Protein AF-A0A972XZ65-F1 (afdb_monomer)

Solvent-accessible surface area (backbone atoms only — not comparable to full-atom values): 10758 Å² total; per-residue (Å²): 88,77,44,54,47,40,81,29,59,75,41,80,46,76,58,97,92,43,77,52,73,44,57,44,72,78,46,61,79,45,77,49,76,56,93,74,38,36,41,36,30,36,73,33,29,95,44,64,88,54,76,57,32,30,43,37,40,34,37,27,43,92,93,36,82,70,38,76,52,75,41,82,41,96,55,78,51,68,49,80,47,74,64,45,38,56,59,33,63,77,40,66,29,29,42,38,39,40,32,61,55,89,48,88,66,40,70,20,31,36,38,39,30,38,32,37,98,75,39,82,41,84,74,48,79,32,51,26,41,45,39,91,88,41,41,35,36,41,41,49,80,45,71,55,53,59,32,32,39,39,40,37,43,37,41,36,52,80,34,83,89,81,61,44,70,48,77,49,78,51,76,47,76,26,36,64,77,74,84,52,62,42,64,74,81,80,84,79,87,131

Nearest PDB structures (foldseek):
  5ezn-assembly2_B  TM=5.374E-01  e=3.223E+00  Plasmodium falciparum 3D7
  5tgn-assembly1_D  TM=5.231E-01  e=7.163E+00  Sphaerobacter thermophilus DSM 20745
  6mfa-assembly1_A  TM=1.677E-01  e=5.085E-01  Homo sapiens
  4gh7-assembly1_B  TM=2.040E-01  e=1.525E+00  Homo sapiens

Secondary structure (DSSP, 8-state):
-EETTEE--EEEEEETTEEEEEEGGGS-SEEEEETTEEEEEEEE-SSTT-S--EEEEEEEETTEEEEEEEEE-S-SSEEEEE-TTTT-TT-SEEEEEEE---STT--EEEEEEEEETTEEEEEEEEEEEEETTTEEEEEEEEEETTEEEEEEEEEEEEETTTTEEEEEEEEEEEEE-SS-EESPPPPP--

Sequence (190 aa):
YTYNNIDYSWYQVEYKGKKGFIVGGLLSLKRIKENDHVFLFSLRKEKKEDHQVILLTRVIDNAQLIEEKEFRLSGNEFELSLLGNNGLPRLDNILKVDYFSEACGQEGGYTYIFWFENELTHIADLSQIVDADIYSFSEEFKFIGDKIKFTRVSYVLEDEESKHEVTREVSLELTWDGEKLTPEIPKFSD

Structure (mmCIF, N/CA/C/O backbone):
data_AF-A0A972XZ65-F1
#
_entry.id   AF-A0A972XZ65-F1
#
loop_
_atom_site.group_PDB
_atom_site.id
_atom_site.type_symbol
_atom_site.label_atom_id
_atom_site.label_alt_id
_atom_site.label_comp_id
_atom_site.label_asym_id
_atom_site.label_entity_id
_atom_site.label_seq_id
_atom_site.pdbx_PDB_ins_code
_atom_site.Cartn_x
_atom_site.Cartn_y
_atom_site.Cartn_z
_atom_site.occupancy
_atom_site.B_iso_or_equiv
_atom_site.auth_seq_id
_atom_site.auth_comp_id
_atom_site.auth_asym_id
_atom_site.auth_atom_id
_atom_site.pdbx_PDB_model_num
ATOM 1 N N . TYR A 1 1 ? -8.930 20.095 15.939 1.00 92.69 1 TYR A N 1
ATOM 2 C CA . TYR A 1 1 ? -8.218 19.507 17.094 1.00 92.69 1 TYR A CA 1
ATOM 3 C C . TYR A 1 1 ? -7.097 18.660 16.538 1.00 92.69 1 TYR A C 1
ATOM 5 O O . TYR A 1 1 ? -7.354 17.908 15.604 1.00 92.69 1 TYR A O 1
ATOM 13 N N . THR A 1 2 ? -5.884 18.805 17.063 1.00 94.38 2 THR A N 1
ATOM 14 C CA . THR A 1 2 ? -4.741 18.022 16.589 1.00 94.38 2 THR A CA 1
ATOM 15 C C . THR A 1 2 ? -4.775 16.640 17.223 1.00 94.38 2 THR A C 1
ATOM 17 O O . THR A 1 2 ? -4.699 16.520 18.444 1.00 94.38 2 THR A O 1
ATOM 20 N N . TYR A 1 3 ? -4.876 15.603 16.403 1.00 94.31 3 TYR A N 1
ATOM 21 C CA . TYR A 1 3 ? -4.757 14.209 16.824 1.00 94.31 3 TYR A CA 1
ATOM 22 C C . TYR A 1 3 ? -3.798 13.511 15.869 1.00 94.31 3 TYR A C 1
ATOM 24 O O . TYR A 1 3 ? -3.893 13.723 14.663 1.00 94.31 3 TYR A O 1
ATOM 32 N N . ASN A 1 4 ? -2.859 12.713 16.386 1.00 93.81 4 ASN A N 1
ATOM 33 C CA . ASN A 1 4 ? -1.869 12.025 15.551 1.00 93.81 4 ASN A CA 1
ATOM 34 C C . ASN A 1 4 ? -1.112 12.971 14.590 1.00 93.81 4 ASN A C 1
ATOM 36 O O . ASN A 1 4 ? -0.811 12.620 13.451 1.00 93.81 4 ASN A O 1
ATOM 40 N N . ASN A 1 5 ? -0.832 14.193 15.061 1.00 95.31 5 ASN A N 1
ATOM 41 C CA . ASN A 1 5 ? -0.181 15.270 14.306 1.00 95.31 5 ASN A CA 1
ATOM 42 C C . ASN A 1 5 ? -0.924 15.727 13.036 1.00 95.31 5 ASN A C 1
ATOM 44 O O . ASN A 1 5 ? -0.335 16.370 12.172 1.00 95.31 5 ASN A O 1
ATOM 48 N N . ILE A 1 6 ? -2.227 15.455 12.941 1.00 92.88 6 ILE A N 1
ATOM 49 C CA . ILE A 1 6 ? -3.107 15.933 11.870 1.00 92.88 6 ILE A CA 1
ATOM 50 C C . ILE A 1 6 ? -4.254 16.736 12.498 1.00 92.88 6 ILE A C 1
ATOM 52 O O . ILE A 1 6 ? -4.780 16.391 13.562 1.00 92.88 6 ILE A O 1
ATOM 56 N N . ASP A 1 7 ? -4.634 17.837 11.854 1.00 94.38 7 ASP A N 1
ATOM 57 C CA . ASP A 1 7 ? -5.764 18.651 12.291 1.00 94.38 7 ASP A CA 1
ATOM 58 C C . ASP A 1 7 ? -7.077 18.035 11.801 1.00 94.38 7 ASP A C 1
ATOM 60 O O . ASP A 1 7 ? -7.326 17.940 10.603 1.00 94.38 7 ASP A O 1
ATOM 64 N N . TYR A 1 8 ? -7.944 17.652 12.740 1.00 95.19 8 TYR A N 1
ATOM 65 C CA . TYR A 1 8 ? -9.263 17.099 12.437 1.00 95.19 8 TYR A CA 1
ATOM 66 C C . TYR A 1 8 ? -10.399 17.991 12.938 1.00 95.19 8 TYR A C 1
ATOM 68 O O . TYR A 1 8 ? -10.313 18.623 14.003 1.00 95.19 8 TYR A O 1
ATOM 76 N N . SER A 1 9 ? -11.503 17.973 12.193 1.00 96.19 9 SER A N 1
ATOM 77 C CA . SER A 1 9 ? -12.796 18.511 12.619 1.00 96.19 9 SER A CA 1
ATOM 78 C C . SER A 1 9 ? -13.406 17.678 13.749 1.00 96.19 9 SER A C 1
ATOM 80 O O . SER A 1 9 ? -13.120 16.488 13.900 1.00 96.19 9 SER A O 1
ATOM 82 N N . TRP A 1 10 ? -14.273 18.308 14.538 1.00 97.44 10 TRP A N 1
ATOM 83 C CA . TRP A 1 10 ? -15.169 17.604 15.451 1.00 97.44 10 TRP A CA 1
ATOM 84 C C . TRP A 1 10 ? -16.450 17.224 14.714 1.00 97.44 10 TRP A C 1
ATOM 86 O O . TRP A 1 10 ? -17.031 18.056 14.020 1.00 97.44 10 TRP A O 1
ATOM 96 N N . TYR A 1 11 ? -16.910 15.993 14.906 1.00 96.25 11 TYR A N 1
ATOM 97 C CA . TYR A 1 11 ? -18.159 15.492 14.343 1.00 96.25 11 TYR A CA 1
ATOM 98 C C . TYR A 1 11 ? -19.178 15.302 15.455 1.00 96.25 11 TYR A C 1
ATOM 100 O O . TYR A 1 11 ? -18.882 14.661 16.464 1.00 96.25 11 TYR A O 1
ATOM 108 N N . GLN A 1 12 ? -20.378 15.850 15.275 1.00 97.31 12 GLN A N 1
ATOM 109 C CA . GLN A 1 12 ? -21.488 15.568 16.176 1.00 97.31 12 GLN A CA 1
ATOM 110 C C . GLN A 1 12 ? -22.007 14.153 15.910 1.00 97.31 12 GLN A C 1
ATOM 112 O O . GLN A 1 12 ? -22.269 13.791 14.765 1.00 97.31 12 GLN A O 1
ATOM 117 N N . VAL A 1 13 ? -22.196 13.372 16.967 1.00 96.62 13 VAL A N 1
ATOM 118 C CA . VAL A 1 13 ? -22.734 12.009 16.901 1.00 96.62 13 VAL A CA 1
ATOM 119 C C . VAL A 1 13 ? -23.889 11.839 17.876 1.00 96.62 13 VAL A C 1
ATOM 121 O O . VAL A 1 13 ? -23.993 12.558 18.873 1.00 96.62 13 VAL A O 1
ATOM 124 N N . GLU A 1 14 ? -24.752 10.867 17.597 1.00 97.31 14 GLU A N 1
ATOM 125 C CA . GLU A 1 14 ? -25.833 10.460 18.485 1.00 97.31 14 GLU A CA 1
ATOM 126 C C . GLU A 1 14 ? -25.762 8.955 18.744 1.00 97.31 14 GLU A C 1
ATOM 128 O O . GLU A 1 14 ? -25.683 8.155 17.814 1.00 97.31 14 GLU A O 1
ATOM 133 N N . TYR A 1 15 ? -25.798 8.562 20.016 1.00 95.44 15 TYR A N 1
ATOM 134 C CA . TYR A 1 15 ? -25.821 7.160 20.416 1.00 95.44 15 TYR A CA 1
ATOM 135 C C . TYR A 1 15 ? -26.789 6.962 21.578 1.00 95.44 15 TYR A C 1
ATOM 137 O O . TYR A 1 15 ? -26.675 7.618 22.616 1.00 95.44 15 TYR A O 1
ATOM 145 N N . LYS A 1 16 ? -27.760 6.055 21.403 1.00 96.69 16 LYS A N 1
ATOM 146 C CA . LYS A 1 16 ? -28.815 5.763 22.393 1.00 96.69 16 LYS A CA 1
ATOM 147 C C . LYS A 1 16 ? -29.516 7.037 22.911 1.00 96.69 16 LYS A C 1
ATOM 149 O O . LYS A 1 16 ? -29.708 7.198 24.114 1.00 96.69 16 LYS A O 1
ATOM 154 N N . GLY A 1 17 ? -29.846 7.960 22.001 1.00 96.62 17 GLY A N 1
ATOM 155 C CA . GLY A 1 17 ? -30.540 9.219 22.305 1.00 96.62 17 GLY A CA 1
ATOM 156 C C . GLY A 1 17 ? -29.685 10.295 22.986 1.00 96.62 17 GLY A C 1
ATOM 157 O O . GLY A 1 17 ? -30.212 11.333 23.381 1.00 96.62 17 GLY A O 1
ATOM 158 N N . LYS A 1 18 ? -28.373 10.075 23.149 1.00 97.69 18 LYS A N 1
ATOM 159 C CA . LYS A 1 18 ? -27.436 11.072 23.684 1.00 97.69 18 LYS A CA 1
ATOM 160 C C . LYS A 1 18 ? -26.593 11.656 22.562 1.00 97.69 18 LYS A C 1
ATOM 162 O O . LYS A 1 18 ? -26.008 10.907 21.782 1.00 97.69 18 LYS A O 1
ATOM 167 N N . LYS A 1 19 ? -26.502 12.985 22.523 1.00 98.12 19 LYS A N 1
ATOM 168 C CA . LYS A 1 19 ? -25.660 13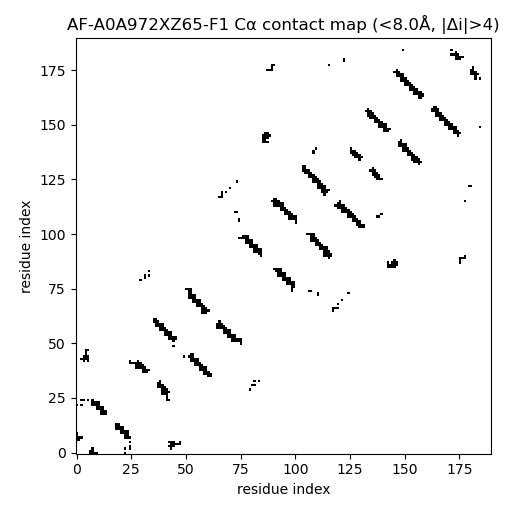.727 21.578 1.00 98.12 19 LYS A CA 1
ATOM 169 C C . LYS A 1 19 ? -24.309 14.056 22.203 1.00 98.12 19 LYS A C 1
ATOM 171 O O . LYS A 1 19 ? -24.235 14.377 23.388 1.00 98.12 19 LYS A O 1
ATOM 176 N N . GLY A 1 20 ? -23.262 13.993 21.394 1.00 97.38 20 GLY A N 1
ATOM 177 C CA . GLY A 1 20 ? -21.899 14.351 21.774 1.00 97.38 20 GLY A CA 1
ATOM 178 C C . GLY A 1 20 ? -21.059 14.675 20.546 1.00 97.38 20 GLY A C 1
ATOM 179 O O . GLY A 1 20 ? -21.574 14.711 19.430 1.00 97.38 20 GLY A O 1
ATOM 180 N N . PHE A 1 21 ? -19.765 14.898 20.753 1.00 97.44 21 PHE A N 1
ATOM 181 C CA . PHE A 1 21 ? -18.814 15.156 19.679 1.00 97.44 21 PHE A CA 1
ATOM 182 C C . PHE A 1 21 ? -17.638 14.194 19.774 1.00 97.44 21 PHE A C 1
ATOM 184 O O . PHE A 1 21 ? -17.196 13.853 20.871 1.00 97.44 21 PHE A O 1
ATOM 191 N N . IL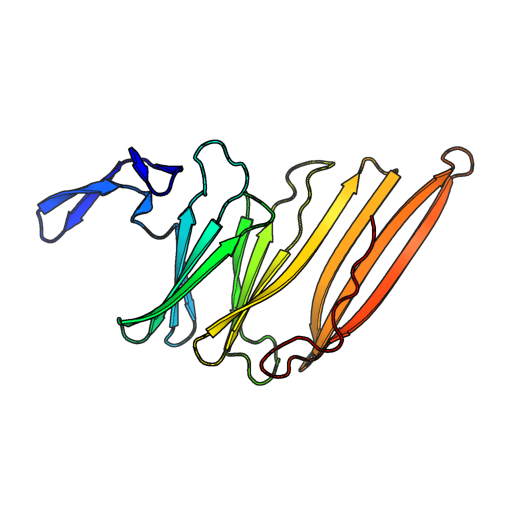E A 1 22 ? -17.117 13.792 18.621 1.00 96.62 22 ILE A N 1
ATOM 192 C CA . ILE A 1 22 ? -15.894 12.997 18.503 1.00 96.62 22 ILE A CA 1
ATOM 193 C C . ILE A 1 22 ? -14.904 13.703 17.582 1.00 96.62 22 ILE A C 1
ATOM 195 O O . ILE A 1 22 ? -15.296 14.392 16.638 1.00 96.62 22 ILE A O 1
ATOM 199 N N . VAL A 1 23 ? -13.614 13.548 17.863 1.00 96.44 23 VAL A N 1
ATOM 200 C CA . VAL A 1 23 ? -12.548 14.035 16.982 1.00 96.44 23 VAL A CA 1
ATOM 201 C C . VAL A 1 23 ? -12.507 13.152 15.739 1.00 96.44 23 VAL A C 1
ATOM 203 O O . VAL A 1 23 ? -12.457 11.932 15.864 1.00 96.44 23 VAL A O 1
ATOM 206 N N . GLY A 1 24 ? -12.479 13.757 14.551 1.00 94.56 24 GLY A N 1
ATOM 207 C CA . GLY A 1 24 ? -12.465 13.034 13.276 1.00 94.56 24 GLY A CA 1
ATOM 208 C C . GLY A 1 24 ? -11.369 11.980 13.150 1.00 94.56 24 GLY A C 1
ATOM 209 O O . GLY A 1 24 ? -11.635 10.906 12.636 1.00 94.56 24 GLY A O 1
ATOM 210 N N . GLY A 1 25 ? -10.176 12.235 13.691 1.00 93.19 25 GLY A N 1
ATOM 211 C CA . GLY A 1 25 ? -9.059 11.285 13.651 1.00 93.19 25 GLY A CA 1
ATOM 212 C C . GLY A 1 25 ? -9.273 9.992 14.447 1.00 93.19 25 GLY A C 1
ATOM 213 O O . GLY A 1 25 ? -8.490 9.060 14.298 1.00 93.19 25 GLY A O 1
ATOM 214 N N . LEU A 1 26 ? -10.324 9.918 15.275 1.00 93.38 26 LEU A N 1
ATOM 215 C CA . LEU A 1 26 ? -10.749 8.687 15.953 1.00 93.38 26 LEU A CA 1
ATOM 216 C C . LEU A 1 26 ? -11.683 7.828 15.088 1.00 93.38 26 LEU A C 1
ATOM 218 O O . LEU A 1 26 ? -11.960 6.682 15.436 1.00 93.38 26 LEU A O 1
ATOM 222 N N . LEU A 1 27 ? -12.191 8.375 13.982 1.00 93.50 27 LEU A N 1
ATOM 223 C CA . LEU A 1 27 ? -12.932 7.629 12.976 1.00 93.50 27 LEU A CA 1
ATOM 224 C C . LEU A 1 27 ? -11.954 7.069 11.944 1.00 93.50 27 LEU A C 1
ATOM 226 O O . LEU A 1 27 ? -11.010 7.740 11.529 1.00 93.50 27 LEU A O 1
ATOM 230 N N . SER A 1 28 ? -12.190 5.836 11.506 1.00 94.56 28 SER A N 1
ATOM 231 C CA . SER A 1 28 ? -11.447 5.275 10.380 1.00 94.56 28 SER A CA 1
ATOM 232 C C . SER A 1 28 ? -11.751 6.066 9.108 1.00 94.56 28 SER A C 1
ATOM 234 O O . SER A 1 28 ? -12.914 6.321 8.798 1.00 94.56 28 SER A O 1
ATOM 236 N N . LEU A 1 29 ? -10.703 6.409 8.360 1.00 93.94 29 LEU A N 1
ATOM 237 C CA . LEU A 1 29 ? -10.777 7.070 7.059 1.00 93.94 29 LEU A CA 1
ATOM 238 C C . LEU A 1 29 ? -11.532 6.205 6.045 1.00 93.94 29 LEU A C 1
ATOM 240 O O . LEU A 1 29 ? -12.367 6.693 5.289 1.00 93.94 29 LEU A O 1
ATOM 244 N N . LYS A 1 30 ? -11.237 4.904 6.044 1.00 95.81 30 LYS A N 1
ATOM 245 C CA . LYS A 1 30 ? -11.890 3.913 5.195 1.00 95.81 30 LYS A CA 1
ATOM 246 C C . LYS A 1 30 ? -12.092 2.627 5.984 1.00 95.81 30 LYS A C 1
ATOM 248 O O . LYS A 1 30 ? -11.316 2.296 6.884 1.00 95.81 30 LYS A O 1
ATOM 253 N N . ARG A 1 31 ? -13.157 1.916 5.628 1.00 96.06 31 ARG A N 1
ATOM 254 C CA . ARG A 1 31 ? -13.463 0.566 6.091 1.00 96.06 31 ARG A CA 1
ATOM 255 C C . ARG A 1 31 ? -13.650 -0.314 4.867 1.00 96.06 31 ARG A C 1
ATOM 257 O O . ARG A 1 31 ? -14.540 -0.038 4.066 1.00 96.06 31 ARG A O 1
ATOM 264 N N . ILE A 1 32 ? -12.864 -1.377 4.757 1.00 96.31 32 ILE A N 1
ATOM 265 C CA . ILE A 1 32 ? -13.018 -2.390 3.708 1.00 96.31 32 ILE A CA 1
ATOM 266 C C . ILE A 1 32 ? -13.249 -3.732 4.403 1.00 96.31 32 ILE A C 1
ATOM 268 O O . ILE A 1 32 ? -12.527 -4.075 5.333 1.00 96.31 32 ILE A O 1
ATOM 272 N N . LYS A 1 33 ? -14.301 -4.458 4.018 1.00 94.31 33 LYS A N 1
ATOM 273 C CA . LYS A 1 33 ? -14.584 -5.800 4.538 1.00 94.31 33 LYS A CA 1
ATOM 274 C C . LYS A 1 33 ? -14.329 -6.803 3.421 1.00 94.31 33 LYS A C 1
ATOM 276 O O . LYS A 1 33 ? -14.969 -6.673 2.384 1.00 94.31 33 LYS A O 1
ATOM 281 N N . GLU A 1 34 ? -13.481 -7.790 3.681 1.00 90.56 34 GLU A N 1
ATOM 282 C CA . GLU A 1 34 ? -13.245 -8.931 2.796 1.00 90.56 34 GLU A CA 1
ATOM 283 C C . GLU A 1 34 ? -13.325 -10.217 3.620 1.00 90.56 34 GLU A C 1
ATOM 285 O O . GLU A 1 34 ? -12.629 -10.350 4.629 1.00 90.56 34 GLU A O 1
ATOM 290 N N . ASN A 1 35 ? -14.161 -11.168 3.197 1.00 87.19 35 ASN A N 1
ATOM 291 C CA . ASN A 1 35 ? -14.464 -12.374 3.973 1.00 87.19 35 ASN A CA 1
ATOM 292 C C . ASN A 1 35 ? -14.875 -12.010 5.418 1.00 87.19 35 ASN A C 1
ATOM 294 O O . ASN A 1 35 ? -15.770 -11.176 5.621 1.00 87.19 35 ASN A O 1
ATOM 298 N N . ASP A 1 36 ? -14.220 -12.609 6.412 1.00 89.50 36 ASP A N 1
ATOM 299 C CA . ASP A 1 36 ? -14.459 -12.356 7.837 1.00 89.50 36 ASP A CA 1
ATOM 300 C C . ASP A 1 36 ? -13.618 -11.196 8.397 1.00 89.50 36 ASP A C 1
ATOM 302 O O . ASP A 1 36 ? -13.895 -10.687 9.485 1.00 89.50 36 ASP A O 1
ATOM 306 N N . HIS A 1 37 ? -12.677 -10.676 7.604 1.00 95.44 37 HIS A N 1
ATOM 307 C CA . HIS A 1 37 ? -11.781 -9.600 8.002 1.00 95.44 37 HIS A CA 1
ATOM 308 C C . HIS A 1 37 ? -12.360 -8.217 7.682 1.00 95.44 37 HIS A C 1
ATOM 310 O O . HIS A 1 37 ? -12.927 -7.955 6.614 1.00 95.44 37 HIS A O 1
ATOM 316 N N . VAL A 1 38 ? -12.176 -7.282 8.609 1.00 97.19 38 VAL A N 1
ATOM 317 C CA . VAL A 1 38 ? -12.474 -5.860 8.429 1.00 97.19 38 VAL A CA 1
ATOM 318 C C . VAL A 1 38 ? -11.187 -5.065 8.575 1.00 97.19 38 VAL A C 1
ATOM 320 O O . VAL A 1 38 ? -10.617 -4.991 9.659 1.00 97.19 38 VAL A O 1
ATOM 323 N N . PHE A 1 39 ? -10.780 -4.417 7.491 1.00 98.19 39 PHE A N 1
ATOM 324 C CA . PHE A 1 39 ? -9.637 -3.520 7.441 1.00 98.19 39 PHE A CA 1
ATOM 325 C C . PHE A 1 39 ? -10.102 -2.093 7.723 1.00 98.19 39 PHE A C 1
ATOM 327 O O . PHE A 1 39 ? -11.017 -1.573 7.069 1.00 98.19 39 PHE A O 1
ATOM 334 N N . LEU A 1 40 ? -9.481 -1.470 8.717 1.00 98.06 40 LEU A N 1
ATOM 335 C CA . LEU A 1 40 ? -9.735 -0.102 9.142 1.00 98.06 40 LEU A CA 1
ATOM 336 C C . LEU A 1 40 ? -8.462 0.720 9.007 1.00 98.06 40 LEU A C 1
ATOM 338 O O . LEU A 1 40 ? -7.402 0.320 9.484 1.00 98.06 40 LEU A O 1
ATOM 342 N N . PHE A 1 41 ? -8.599 1.897 8.409 1.00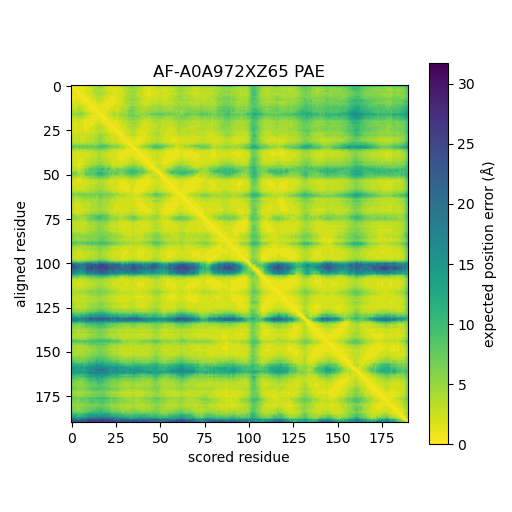 97.69 41 PHE A N 1
ATOM 343 C CA . PHE A 1 41 ? -7.466 2.749 8.076 1.00 97.69 41 PHE A CA 1
ATOM 344 C C . PHE A 1 41 ? -7.555 4.083 8.801 1.00 97.69 41 PHE A C 1
ATOM 346 O O . PHE A 1 41 ? -8.620 4.702 8.839 1.00 97.69 41 PHE A O 1
ATOM 353 N N . SER A 1 42 ? -6.439 4.547 9.345 1.00 96.12 42 SER A N 1
ATOM 354 C CA . SER A 1 42 ? -6.290 5.872 9.952 1.00 96.12 42 SER A CA 1
ATOM 355 C C . SER A 1 42 ? -4.933 6.453 9.569 1.00 96.12 42 SER A C 1
ATOM 357 O O . SER A 1 42 ? -4.048 5.723 9.135 1.00 96.12 42 SER A O 1
ATOM 359 N N . LEU A 1 43 ? -4.758 7.762 9.740 1.00 95.44 43 LEU A N 1
ATOM 360 C CA . LEU A 1 43 ? -3.518 8.447 9.378 1.00 95.44 43 LEU A CA 1
ATOM 361 C C . LEU A 1 43 ? -2.856 9.082 10.596 1.00 95.44 43 LEU A C 1
ATOM 363 O O . LEU A 1 43 ? -3.537 9.577 11.505 1.00 95.44 43 LEU A O 1
ATOM 367 N N . ARG A 1 44 ? -1.524 9.115 10.572 1.00 94.44 44 ARG A N 1
ATOM 368 C CA . ARG A 1 44 ? -0.710 9.973 11.434 1.00 94.44 44 ARG A CA 1
ATOM 369 C C . ARG A 1 44 ? 0.453 10.581 10.669 1.00 94.44 44 ARG A C 1
ATOM 371 O O . ARG A 1 44 ? 0.786 10.146 9.571 1.00 94.44 44 ARG A O 1
ATOM 378 N N . LYS A 1 45 ? 1.089 11.567 11.288 1.00 94.38 45 LYS A N 1
ATOM 379 C CA . LYS A 1 45 ? 2.411 12.062 10.896 1.00 94.38 45 LYS A CA 1
ATOM 380 C C . LYS A 1 45 ? 3.375 11.936 12.073 1.00 94.38 45 LYS A C 1
ATOM 382 O O . LYS A 1 45 ? 2.928 11.941 13.223 1.00 94.38 45 LYS A O 1
ATOM 387 N N . GLU A 1 46 ? 4.677 11.840 11.815 1.00 91.44 46 GLU A N 1
ATOM 388 C CA . GLU A 1 46 ? 5.687 11.889 12.889 1.00 91.44 46 GLU A CA 1
ATOM 389 C C . GLU A 1 46 ? 5.714 13.283 13.527 1.00 91.44 46 GLU A C 1
ATOM 391 O O . GLU A 1 46 ? 5.660 13.412 14.753 1.00 91.44 46 GLU A O 1
ATOM 396 N N . LYS A 1 47 ? 5.693 14.330 12.696 1.00 90.31 47 LYS A N 1
ATOM 397 C CA . LYS A 1 47 ? 5.496 15.728 13.095 1.00 90.31 47 LYS A CA 1
ATOM 398 C C . LYS A 1 47 ? 4.419 16.385 12.244 1.00 90.31 47 LYS A C 1
ATOM 400 O O . LYS A 1 47 ? 4.104 15.942 11.144 1.00 90.31 47 LYS A O 1
ATOM 405 N N . LYS A 1 48 ? 3.829 17.463 12.759 1.00 83.38 48 LYS A N 1
ATOM 406 C CA . LYS A 1 48 ? 2.697 18.133 12.105 1.00 83.38 48 LYS A CA 1
ATOM 407 C C . LYS A 1 48 ? 3.090 18.750 10.757 1.00 83.38 48 LYS A C 1
ATOM 409 O O . LYS A 1 48 ? 2.288 18.750 9.822 1.00 83.38 48 LYS A O 1
ATOM 414 N N . GLU A 1 49 ? 4.318 19.246 10.674 1.00 87.12 49 GLU A N 1
ATOM 415 C CA . GLU A 1 49 ? 4.899 19.909 9.508 1.00 87.12 49 GLU A CA 1
ATOM 416 C C . GLU A 1 49 ? 5.376 18.925 8.430 1.00 87.12 49 GLU A C 1
ATOM 418 O O . GLU A 1 49 ? 5.682 19.351 7.319 1.00 87.12 49 GLU A O 1
ATOM 423 N N . ASP A 1 50 ? 5.429 17.622 8.727 1.00 84.06 50 ASP A N 1
ATOM 424 C CA . ASP A 1 50 ? 5.939 16.630 7.784 1.00 84.06 50 ASP A CA 1
ATOM 425 C C . ASP A 1 50 ? 4.982 16.444 6.598 1.00 84.06 50 ASP A C 1
ATOM 427 O O . ASP A 1 50 ? 3.754 16.420 6.746 1.00 84.06 50 ASP A O 1
ATOM 431 N N . HIS A 1 51 ? 5.547 16.257 5.407 1.00 81.50 51 HIS A N 1
ATOM 432 C CA . HIS A 1 51 ? 4.784 15.849 4.224 1.00 81.50 51 HIS A CA 1
ATOM 433 C C . HIS A 1 51 ? 4.500 14.343 4.215 1.00 81.50 51 HIS A C 1
ATOM 435 O O . HIS A 1 51 ? 3.467 13.921 3.701 1.00 81.50 51 HIS A O 1
ATOM 441 N N . GLN A 1 52 ? 5.372 13.544 4.839 1.00 87.00 52 GLN A N 1
ATOM 442 C CA . GLN A 1 52 ? 5.222 12.096 4.905 1.00 87.00 52 GLN A CA 1
ATOM 443 C C . GLN A 1 52 ? 4.053 11.701 5.814 1.00 87.00 52 GLN A C 1
ATOM 445 O O . GLN A 1 52 ? 3.966 12.115 6.974 1.00 87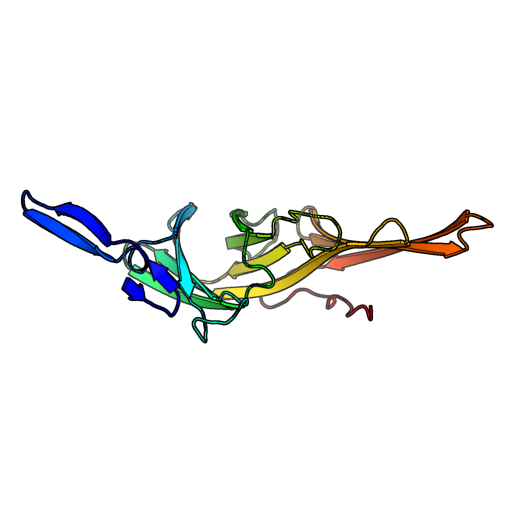.00 52 GLN A O 1
ATOM 450 N N . VAL A 1 53 ? 3.166 10.862 5.281 1.00 92.44 53 VAL A N 1
ATOM 451 C CA . VAL A 1 53 ? 2.020 10.306 6.002 1.00 92.44 53 VAL A CA 1
ATOM 452 C C . VAL A 1 53 ? 2.312 8.857 6.379 1.00 92.44 53 VAL A C 1
ATOM 454 O O . VAL A 1 53 ? 2.907 8.099 5.616 1.00 92.44 53 VAL A O 1
ATOM 457 N N . ILE A 1 54 ? 1.881 8.471 7.575 1.00 96.00 54 ILE A N 1
ATOM 458 C CA . ILE A 1 54 ? 1.892 7.092 8.050 1.00 96.00 54 ILE A CA 1
ATOM 459 C C . ILE A 1 54 ? 0.457 6.570 8.031 1.00 96.00 54 ILE A C 1
ATOM 461 O O . ILE A 1 54 ? -0.436 7.154 8.655 1.00 96.00 54 ILE A O 1
ATOM 465 N N . LEU A 1 55 ? 0.249 5.455 7.335 1.00 97.25 55 LEU A N 1
ATOM 466 C CA . LEU A 1 55 ? -0.993 4.698 7.323 1.00 97.25 55 LEU A CA 1
ATOM 467 C C . LEU A 1 55 ? -1.001 3.708 8.485 1.00 97.25 55 LEU A C 1
ATOM 469 O O . LEU A 1 55 ? -0.214 2.765 8.502 1.00 97.25 55 LEU A O 1
ATOM 473 N N . LEU A 1 56 ? -1.919 3.892 9.429 1.00 97.50 56 LEU A N 1
ATOM 474 C CA . LEU A 1 56 ? -2.231 2.888 10.437 1.00 97.50 56 LEU A CA 1
ATOM 475 C C . LEU A 1 56 ? -3.305 1.968 9.872 1.00 97.50 56 LEU A C 1
ATOM 477 O O . LEU A 1 56 ? -4.412 2.421 9.560 1.00 97.50 56 LEU A O 1
ATOM 481 N N . THR A 1 57 ? -2.989 0.684 9.778 1.00 98.12 57 THR A N 1
ATOM 482 C CA . THR A 1 57 ? -3.912 -0.351 9.320 1.00 98.12 57 THR A CA 1
ATOM 483 C C . THR A 1 57 ? -4.229 -1.283 10.474 1.00 98.12 57 THR A C 1
ATOM 485 O O . THR A 1 57 ? -3.327 -1.853 11.081 1.00 98.12 57 THR A O 1
ATOM 488 N N . ARG A 1 58 ? -5.519 -1.440 10.768 1.00 98.00 58 ARG A N 1
ATOM 489 C CA . ARG A 1 58 ? -6.037 -2.405 11.740 1.00 98.00 58 ARG A CA 1
ATOM 490 C C . ARG A 1 58 ? -6.844 -3.465 11.021 1.00 98.00 58 ARG A C 1
ATOM 492 O O . ARG A 1 58 ? -7.705 -3.116 10.210 1.00 98.00 58 ARG A O 1
ATOM 499 N N . VAL A 1 59 ? -6.629 -4.722 11.377 1.00 98.00 59 VAL A N 1
ATOM 500 C CA . VAL A 1 59 ? -7.440 -5.843 10.902 1.00 98.00 59 VAL A CA 1
ATOM 501 C C . VAL A 1 59 ? -8.249 -6.390 12.066 1.00 98.00 59 VAL A C 1
ATOM 503 O O . VAL A 1 59 ? -7.714 -6.705 13.129 1.00 98.00 59 VAL A O 1
ATOM 506 N N . ILE A 1 60 ? -9.562 -6.455 11.874 1.00 97.75 60 ILE A N 1
ATOM 507 C CA . ILE A 1 60 ? -10.508 -7.003 12.840 1.00 97.75 60 ILE A CA 1
ATOM 508 C C . ILE A 1 60 ? -11.078 -8.298 12.278 1.00 97.75 60 ILE A C 1
ATOM 510 O O . ILE A 1 60 ? -11.614 -8.289 11.171 1.00 97.75 60 ILE A O 1
ATOM 514 N N . ASP A 1 61 ? -11.050 -9.358 13.076 1.00 95.81 61 ASP A N 1
ATOM 515 C CA . ASP A 1 61 ? -11.781 -10.599 12.832 1.00 95.81 61 ASP A CA 1
ATOM 516 C C . ASP A 1 61 ? -12.693 -10.893 14.028 1.00 95.81 61 ASP A C 1
ATOM 518 O O . ASP A 1 61 ? -12.302 -10.712 15.180 1.00 95.81 61 ASP A O 1
ATOM 522 N N . ASN A 1 62 ? -13.942 -11.289 13.772 1.00 92.69 62 ASN A N 1
ATOM 523 C CA . ASN A 1 62 ? -14.916 -11.644 14.813 1.00 92.69 62 ASN A CA 1
ATOM 524 C C . ASN A 1 62 ? -15.026 -10.614 15.963 1.00 92.69 62 ASN A C 1
ATOM 526 O O . ASN A 1 62 ? -15.157 -10.960 17.138 1.00 92.69 62 ASN A O 1
ATOM 530 N N . ALA A 1 63 ? -14.993 -9.322 15.609 1.00 91.31 63 ALA A N 1
ATOM 531 C CA . ALA A 1 63 ? -15.001 -8.174 16.527 1.00 91.31 63 ALA A CA 1
ATOM 532 C C . ALA A 1 63 ? -13.776 -8.054 17.462 1.00 91.31 63 ALA A C 1
ATOM 534 O O . ALA A 1 63 ? -13.801 -7.252 18.398 1.00 91.31 63 ALA A O 1
ATOM 535 N N . GLN A 1 64 ? -12.701 -8.791 17.190 1.00 95.94 64 GLN A N 1
ATOM 536 C CA . GLN A 1 64 ? -11.410 -8.683 17.863 1.00 95.94 64 GLN A CA 1
ATOM 537 C C . GLN A 1 64 ? -10.374 -8.056 16.931 1.00 95.94 64 GLN A C 1
ATOM 539 O O . GLN A 1 64 ? -10.343 -8.346 15.740 1.00 95.94 64 GLN A O 1
ATOM 544 N N . LEU A 1 65 ? -9.528 -7.180 17.474 1.00 97.06 65 LEU A N 1
ATOM 545 C CA . LEU A 1 65 ? -8.353 -6.676 16.766 1.00 97.06 65 LEU A CA 1
ATOM 546 C C . LEU A 1 65 ? -7.316 -7.802 16.706 1.00 97.06 65 LEU A C 1
ATOM 548 O O . LEU A 1 65 ? -6.880 -8.258 17.762 1.00 97.06 65 LEU A O 1
ATOM 552 N N . ILE A 1 66 ? -6.950 -8.231 15.500 1.00 97.56 66 ILE A N 1
ATOM 553 C CA . ILE A 1 66 ? -5.994 -9.329 15.292 1.00 97.56 66 ILE A CA 1
ATOM 554 C C . ILE A 1 66 ? -4.633 -8.851 14.786 1.00 97.56 66 ILE A C 1
ATOM 556 O O . ILE A 1 66 ? -3.645 -9.519 15.051 1.00 97.56 66 ILE A O 1
ATOM 560 N N . GLU A 1 67 ? -4.573 -7.690 14.129 1.00 97.94 67 GLU A N 1
ATOM 561 C CA . GLU A 1 67 ? -3.324 -7.075 13.670 1.00 97.94 67 GLU A CA 1
ATOM 562 C C . GLU A 1 67 ? -3.461 -5.546 13.656 1.00 97.94 67 GLU A C 1
ATOM 564 O O . GLU A 1 67 ? -4.518 -5.001 13.311 1.00 97.94 67 GLU A O 1
ATOM 569 N N . GLU A 1 68 ? -2.381 -4.850 14.008 1.00 97.81 68 GLU A N 1
ATOM 570 C CA . GLU A 1 68 ? -2.238 -3.403 13.857 1.00 97.81 68 GLU A CA 1
ATOM 571 C C . GLU A 1 68 ? -0.813 -3.081 13.402 1.00 97.81 68 GLU A C 1
ATOM 573 O O . GLU A 1 68 ? 0.145 -3.347 14.125 1.00 97.81 68 GLU A O 1
ATOM 578 N N . LYS A 1 69 ? -0.676 -2.458 12.226 1.00 98.19 69 LYS A N 1
ATOM 579 C CA . LYS A 1 69 ? 0.633 -2.109 11.664 1.00 98.19 69 LYS A CA 1
ATOM 580 C C . LYS A 1 69 ? 0.627 -0.745 10.999 1.00 98.19 69 LYS A C 1
ATOM 582 O O . LYS A 1 69 ? -0.397 -0.263 10.509 1.00 98.19 69 LYS A O 1
ATOM 587 N N . GLU A 1 70 ? 1.797 -0.125 10.995 1.00 97.50 70 GLU A N 1
ATOM 588 C CA . GLU A 1 70 ? 2.022 1.193 10.422 1.00 97.50 70 GLU A CA 1
ATOM 589 C C . GLU A 1 70 ? 2.893 1.107 9.172 1.00 97.50 70 GLU A C 1
ATOM 591 O O . GLU A 1 70 ? 3.925 0.436 9.169 1.00 97.50 70 GLU A O 1
ATOM 596 N N . PHE A 1 71 ? 2.501 1.842 8.135 1.00 97.06 71 PHE A N 1
ATOM 597 C CA . PHE A 1 71 ? 3.229 1.920 6.873 1.00 97.06 71 PHE A CA 1
ATOM 598 C C . PHE A 1 71 ? 3.535 3.374 6.554 1.00 97.06 71 PHE A C 1
ATOM 600 O O . PHE A 1 71 ? 2.631 4.209 6.502 1.00 97.06 71 PHE A O 1
ATOM 607 N N . ARG A 1 72 ? 4.814 3.686 6.344 1.00 95.00 72 ARG A N 1
ATOM 608 C CA . ARG A 1 72 ? 5.210 4.978 5.780 1.00 95.00 72 ARG A CA 1
ATOM 609 C C . ARG A 1 72 ? 4.806 4.976 4.315 1.00 95.00 72 ARG A C 1
ATOM 611 O O . ARG A 1 72 ? 5.222 4.089 3.583 1.00 95.00 72 ARG A O 1
ATOM 618 N N . LEU A 1 73 ? 3.975 5.933 3.929 1.00 91.88 73 LEU A N 1
ATOM 619 C CA . LEU A 1 73 ? 3.524 6.072 2.554 1.00 91.88 73 LEU A CA 1
ATOM 620 C C . LEU A 1 73 ? 4.487 6.963 1.768 1.00 91.88 73 LEU A C 1
ATOM 622 O O . LEU A 1 73 ? 5.027 7.930 2.318 1.00 91.88 73 LEU A O 1
ATOM 626 N N . SER A 1 74 ? 4.657 6.651 0.484 1.00 86.69 74 SER A N 1
ATOM 627 C CA . SER A 1 74 ? 5.459 7.450 -0.450 1.00 86.69 74 SER A CA 1
ATOM 628 C C . SER A 1 74 ? 4.754 8.749 -0.853 1.00 86.69 74 SER A C 1
ATOM 630 O O . SER A 1 74 ? 5.410 9.766 -1.049 1.00 86.69 74 SER A O 1
ATOM 632 N N . GLY A 1 75 ? 3.417 8.745 -0.887 1.00 85.31 75 GLY A N 1
ATOM 633 C CA . GLY A 1 75 ? 2.579 9.910 -1.183 1.00 85.31 75 GLY A CA 1
ATOM 634 C C . GLY A 1 75 ? 1.539 10.218 -0.100 1.00 85.31 75 GLY A C 1
ATOM 635 O O . GLY A 1 75 ? 1.260 9.414 0.794 1.00 85.31 75 GLY A O 1
ATOM 636 N N . ASN A 1 76 ? 0.954 11.412 -0.179 1.00 85.81 76 ASN A N 1
ATOM 637 C CA . ASN A 1 76 ? -0.064 11.933 0.744 1.00 85.81 76 ASN A CA 1
ATOM 638 C C . ASN A 1 76 ? -1.496 11.867 0.185 1.00 85.81 76 ASN A C 1
ATOM 640 O O . ASN A 1 76 ? -2.449 11.932 0.962 1.00 85.81 76 ASN A O 1
ATOM 644 N N . GLU A 1 77 ? -1.642 11.722 -1.129 1.00 88.88 77 GLU A N 1
ATOM 645 C CA . GLU A 1 77 ? -2.912 11.615 -1.843 1.00 88.88 77 GLU A CA 1
ATOM 646 C C . GLU A 1 77 ? -2.995 10.246 -2.501 1.00 88.88 77 GLU A C 1
ATOM 648 O O . GLU A 1 77 ? -2.152 9.877 -3.317 1.00 88.88 77 GLU A O 1
ATOM 653 N N . PHE A 1 78 ? -3.976 9.452 -2.079 1.00 92.88 78 PHE A N 1
ATOM 654 C CA . PHE A 1 78 ? -4.062 8.063 -2.495 1.00 92.88 78 PHE A CA 1
ATOM 655 C C . PHE A 1 78 ? -5.464 7.480 -2.364 1.00 92.88 78 PHE A C 1
ATOM 657 O O . PHE A 1 78 ? -6.291 7.932 -1.564 1.00 92.88 78 PHE A O 1
ATOM 664 N N . GLU A 1 79 ? -5.680 6.385 -3.081 1.00 94.56 79 GLU A N 1
ATOM 665 C CA . GLU A 1 79 ? -6.784 5.464 -2.876 1.00 94.56 79 GLU A CA 1
ATOM 666 C C . GLU A 1 79 ? -6.299 4.137 -2.277 1.00 94.56 79 GLU A C 1
ATOM 668 O O . GLU A 1 79 ? -5.250 3.605 -2.621 1.00 94.56 79 GLU A O 1
ATOM 673 N N . LEU A 1 80 ? -7.092 3.578 -1.361 1.00 96.56 80 LEU A N 1
ATOM 674 C CA . LEU A 1 80 ? -6.853 2.258 -0.775 1.00 96.56 80 LEU A CA 1
ATOM 675 C C . LEU A 1 80 ? -7.803 1.234 -1.384 1.00 96.56 80 LEU A C 1
ATOM 677 O O . LEU A 1 80 ? -9.018 1.453 -1.383 1.00 96.56 80 LEU A O 1
ATOM 681 N N . SER A 1 81 ? -7.293 0.086 -1.809 1.00 96.50 81 SER A N 1
ATOM 682 C CA . SER A 1 81 ? -8.117 -1.019 -2.307 1.00 96.50 81 SER A CA 1
ATOM 683 C C . SER A 1 81 ? -7.594 -2.372 -1.831 1.00 96.50 81 SER A C 1
ATOM 685 O O . SER A 1 81 ? -6.404 -2.536 -1.577 1.00 96.50 81 SER A O 1
ATOM 687 N N . LEU A 1 82 ? -8.506 -3.334 -1.685 1.00 96.69 82 LEU A N 1
ATOM 688 C CA . LEU A 1 82 ? -8.163 -4.741 -1.508 1.00 96.69 82 LEU A CA 1
ATOM 689 C C . LEU A 1 82 ? -8.347 -5.439 -2.848 1.00 96.69 82 LEU A C 1
ATOM 691 O O . LEU A 1 82 ? -9.384 -5.264 -3.490 1.00 96.69 82 LEU A O 1
ATOM 695 N N . LEU A 1 83 ? -7.346 -6.205 -3.268 1.00 95.88 83 LEU A N 1
ATOM 696 C CA . LEU A 1 83 ? -7.347 -6.865 -4.573 1.00 95.88 83 LEU A CA 1
ATOM 697 C C . LEU A 1 83 ? -7.651 -8.370 -4.481 1.00 95.88 83 LEU A C 1
ATOM 699 O O . LEU A 1 83 ? -7.606 -9.066 -5.493 1.00 95.88 83 LEU A O 1
ATOM 703 N N . GLY A 1 84 ? -7.928 -8.889 -3.282 1.00 94.56 84 GLY A N 1
ATOM 704 C CA . GLY A 1 84 ? -7.946 -10.326 -3.019 1.00 94.56 84 GLY A CA 1
ATOM 705 C C . GLY A 1 84 ? -6.539 -10.918 -3.124 1.00 94.56 84 GLY A C 1
ATOM 706 O O . GLY A 1 84 ? -5.541 -10.206 -3.018 1.00 94.56 84 GLY A O 1
ATOM 707 N N . ASN A 1 85 ? -6.444 -12.226 -3.353 1.00 94.12 85 ASN A N 1
ATOM 708 C CA . ASN A 1 85 ? -5.154 -12.906 -3.504 1.00 94.12 85 ASN A CA 1
ATOM 709 C C . ASN A 1 85 ? -4.592 -12.870 -4.937 1.00 94.12 85 ASN A C 1
ATOM 711 O O . ASN A 1 85 ? -3.458 -13.280 -5.155 1.00 94.12 85 ASN A O 1
ATOM 715 N N . ASN A 1 86 ? -5.380 -12.411 -5.919 1.00 93.75 86 ASN A N 1
ATOM 716 C CA . ASN A 1 86 ? -5.041 -12.397 -7.350 1.00 93.75 86 ASN A CA 1
ATOM 717 C C . ASN A 1 86 ? -4.436 -13.706 -7.894 1.00 93.75 86 ASN A C 1
ATOM 719 O O . ASN A 1 86 ? -3.604 -13.677 -8.796 1.00 93.75 86 ASN A O 1
ATOM 723 N N . GLY A 1 87 ? -4.860 -14.857 -7.363 1.00 94.00 87 GLY A N 1
ATOM 724 C CA . GLY A 1 87 ? -4.350 -16.166 -7.784 1.00 94.00 87 GLY A CA 1
ATOM 725 C C . GLY A 1 87 ? -3.017 -16.576 -7.150 1.00 94.00 87 GLY A C 1
ATOM 726 O O . GLY A 1 87 ? -2.601 -17.720 -7.337 1.00 94.00 87 GLY A O 1
ATOM 727 N N . LEU A 1 88 ? -2.389 -15.706 -6.352 1.00 95.50 88 LEU A N 1
ATOM 728 C CA . LEU A 1 88 ? -1.182 -16.051 -5.613 1.00 95.50 88 LEU A CA 1
ATOM 729 C C . LEU A 1 88 ? -1.508 -17.074 -4.516 1.00 95.50 88 LEU A C 1
ATOM 731 O O . LEU A 1 88 ? -2.426 -16.860 -3.714 1.00 95.50 88 LEU A O 1
ATOM 735 N N . PRO A 1 89 ? -0.776 -18.198 -4.458 1.00 90.88 89 PRO A N 1
ATOM 736 C CA . PRO A 1 89 ? -0.953 -19.171 -3.396 1.00 90.88 89 PRO A CA 1
ATOM 737 C C . PRO A 1 89 ? -0.499 -18.565 -2.070 1.00 90.88 89 PRO A C 1
ATOM 739 O O . PRO A 1 89 ? 0.424 -17.758 -2.044 1.00 90.88 89 PRO A O 1
ATOM 742 N N . ARG A 1 90 ? -1.098 -19.011 -0.959 1.00 89.81 90 ARG A N 1
ATOM 743 C CA . ARG A 1 90 ? -0.673 -18.601 0.393 1.00 89.81 90 ARG A CA 1
ATOM 744 C C . ARG A 1 90 ? -0.682 -17.079 0.567 1.00 89.81 90 ARG A C 1
ATOM 746 O O . ARG A 1 90 ? 0.261 -16.493 1.084 1.00 89.81 90 ARG A O 1
ATOM 753 N N . LEU A 1 91 ? -1.734 -16.443 0.078 1.00 94.56 91 LEU A N 1
ATOM 754 C CA . LEU A 1 91 ? -1.983 -15.029 0.271 1.00 94.56 91 LEU A CA 1
ATOM 755 C C . LEU A 1 91 ? -3.476 -14.857 0.505 1.00 94.56 91 LEU A C 1
ATOM 757 O O . LEU A 1 91 ? -4.281 -15.386 -0.263 1.00 94.56 91 LEU A O 1
ATOM 761 N N . ASP A 1 92 ? -3.838 -14.151 1.568 1.00 95.19 92 ASP A N 1
ATOM 762 C CA . ASP A 1 92 ? -5.240 -13.947 1.923 1.00 95.19 92 ASP A CA 1
ATOM 763 C C . ASP A 1 92 ? -5.781 -12.696 1.227 1.00 95.19 92 ASP A C 1
ATOM 765 O O . ASP A 1 92 ? -6.900 -12.693 0.708 1.00 95.19 92 ASP A O 1
ATOM 769 N N . ASN A 1 93 ? -4.983 -11.624 1.184 1.00 96.31 93 ASN A N 1
ATOM 770 C CA . ASN A 1 93 ? -5.330 -10.407 0.458 1.00 96.31 93 ASN A CA 1
ATOM 771 C C . ASN A 1 93 ? -4.102 -9.562 0.100 1.00 96.31 93 ASN A C 1
ATOM 773 O O . ASN A 1 93 ? -3.019 -9.725 0.658 1.00 96.31 93 ASN A O 1
ATOM 777 N N . ILE A 1 94 ? -4.307 -8.602 -0.792 1.00 97.50 94 ILE A N 1
ATOM 778 C CA . ILE A 1 94 ? -3.351 -7.570 -1.168 1.00 97.50 94 ILE A CA 1
ATOM 779 C C . ILE A 1 94 ? -4.017 -6.222 -0.926 1.00 97.50 94 ILE A C 1
ATOM 781 O O . ILE A 1 94 ? -5.002 -5.881 -1.585 1.00 97.50 94 ILE A O 1
ATOM 785 N N . LEU A 1 95 ? -3.460 -5.443 -0.008 1.00 97.88 95 LEU A N 1
ATOM 786 C CA . LEU A 1 95 ? -3.764 -4.030 0.139 1.00 97.88 95 LEU A CA 1
ATOM 787 C C . LEU A 1 95 ? -2.891 -3.236 -0.832 1.00 97.88 95 LEU A C 1
ATOM 789 O O . LEU A 1 95 ? -1.666 -3.211 -0.706 1.00 97.88 95 LEU A O 1
ATOM 793 N N . LYS A 1 96 ? -3.540 -2.568 -1.785 1.00 97.62 96 LYS A N 1
ATOM 794 C CA . LYS A 1 96 ? -2.907 -1.616 -2.695 1.00 97.62 96 LYS A CA 1
ATOM 795 C C . LYS A 1 96 ? -3.203 -0.194 -2.228 1.00 97.62 96 LYS A C 1
ATOM 797 O O . LYS A 1 96 ? -4.370 0.174 -2.056 1.00 97.62 96 LYS A O 1
ATOM 802 N N . VAL A 1 97 ? -2.145 0.591 -2.064 1.00 96.94 97 VAL A N 1
ATOM 803 C CA . VAL A 1 97 ? -2.194 2.053 -1.978 1.00 96.94 97 VAL A CA 1
ATOM 804 C C . VAL A 1 97 ? -1.861 2.589 -3.364 1.00 96.94 97 VAL A C 1
ATOM 806 O O . VAL A 1 97 ? -0.817 2.246 -3.908 1.00 96.94 97 VAL A O 1
ATOM 809 N N . ASP A 1 98 ? -2.762 3.364 -3.950 1.00 95.06 98 ASP A N 1
ATOM 810 C CA . ASP A 1 98 ? -2.636 3.927 -5.293 1.00 95.06 98 ASP A CA 1
ATOM 811 C C . ASP A 1 98 ? -2.482 5.442 -5.188 1.00 95.06 98 ASP A C 1
ATOM 813 O O . ASP A 1 98 ? -3.419 6.107 -4.751 1.00 95.06 98 ASP A O 1
ATOM 817 N N . TYR A 1 99 ? -1.295 5.966 -5.488 1.00 92.69 99 TYR A N 1
ATOM 818 C CA . TYR A 1 99 ? -0.979 7.383 -5.336 1.00 92.69 99 TYR A CA 1
ATOM 819 C C . TYR A 1 99 ? -1.426 8.170 -6.563 1.00 92.69 99 TYR A C 1
ATOM 821 O O . TYR A 1 99 ? -1.041 7.857 -7.692 1.00 92.69 99 TYR A O 1
ATOM 829 N N . PHE A 1 100 ? -2.202 9.229 -6.339 1.00 84.94 100 PHE A N 1
ATOM 830 C CA . PHE A 1 100 ? -2.631 10.104 -7.423 1.00 84.94 100 PHE A CA 1
ATOM 831 C C . PHE A 1 100 ? -1.451 10.954 -7.914 1.00 84.94 100 PHE A C 1
ATOM 833 O O . PHE A 1 100 ? -0.833 11.680 -7.139 1.00 84.94 100 PHE A O 1
ATOM 840 N N . SER A 1 101 ? -1.146 10.888 -9.214 1.00 70.12 101 SER A N 1
ATOM 841 C CA . SER A 1 101 ? -0.233 11.831 -9.868 1.00 70.12 101 SER A CA 1
ATOM 842 C C . SER A 1 101 ? -1.039 13.049 -10.330 1.00 70.12 101 SER A C 1
ATOM 844 O O . SER A 1 101 ? -1.655 13.020 -11.400 1.00 70.12 101 SER A O 1
ATOM 846 N N . GLU A 1 102 ? -1.114 14.104 -9.518 1.00 54.78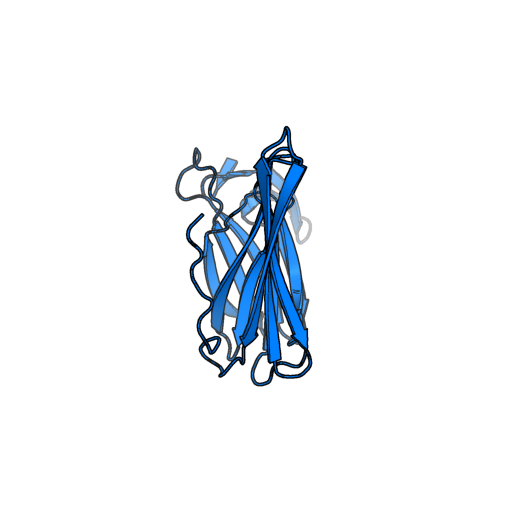 102 GLU A N 1
ATOM 847 C CA . GLU A 1 102 ? -1.987 15.248 -9.826 1.00 54.78 102 GLU A CA 1
ATOM 848 C C . GLU A 1 102 ? -1.377 16.244 -10.838 1.00 54.78 102 GLU A C 1
ATOM 850 O O . GLU A 1 102 ? -2.114 17.038 -11.428 1.00 54.78 102 GLU A O 1
ATOM 855 N N . ALA A 1 103 ? -0.065 16.197 -11.116 1.00 53.81 103 ALA A N 1
ATOM 856 C CA . ALA A 1 103 ? 0.586 17.108 -12.066 1.00 53.81 103 ALA A CA 1
ATOM 857 C C . ALA A 1 103 ? 1.901 16.566 -12.667 1.00 53.81 103 ALA A C 1
ATOM 859 O O . ALA A 1 103 ? 2.527 15.662 -12.116 1.00 53.81 103 ALA A O 1
ATOM 860 N N . CYS A 1 104 ? 2.348 17.167 -13.782 1.00 52.81 104 CYS A N 1
ATOM 861 C CA . CYS A 1 104 ? 3.681 16.938 -14.355 1.00 52.81 104 CYS A CA 1
ATOM 862 C C . CYS A 1 104 ? 4.765 17.123 -13.279 1.00 52.81 104 CYS A C 1
ATOM 864 O O . CYS A 1 104 ? 4.804 18.166 -12.623 1.00 52.81 104 CYS A O 1
ATOM 866 N N . GLY A 1 105 ? 5.636 16.126 -13.111 1.00 54.53 105 GLY A N 1
ATOM 867 C CA . GLY A 1 105 ? 6.703 16.135 -12.107 1.00 54.53 105 GLY A CA 1
ATOM 868 C C . GLY A 1 105 ? 6.309 15.670 -10.697 1.00 54.53 105 GLY A C 1
ATOM 869 O O . GLY A 1 105 ? 7.173 15.664 -9.823 1.00 54.53 105 GLY A O 1
ATOM 870 N N . GLN A 1 106 ? 5.055 15.268 -10.443 1.00 62.25 106 GLN A N 1
ATOM 871 C CA . GLN A 1 106 ? 4.674 14.635 -9.174 1.00 62.25 106 GLN A CA 1
ATOM 872 C C . GLN A 1 106 ? 4.771 13.109 -9.288 1.00 62.25 106 GLN A C 1
ATOM 874 O O . GLN A 1 106 ? 4.181 12.505 -10.182 1.00 62.25 106 GLN A O 1
ATOM 879 N N . GLU A 1 107 ? 5.526 12.497 -8.376 1.00 70.44 107 GLU A N 1
ATOM 880 C CA . GLU A 1 107 ? 5.702 11.048 -8.295 1.00 70.44 107 GLU A CA 1
ATOM 881 C C . GLU A 1 107 ? 4.386 10.379 -7.873 1.00 70.44 107 GLU A C 1
ATOM 883 O O . GLU A 1 107 ? 3.889 10.585 -6.763 1.00 70.44 107 GLU A O 1
ATOM 888 N N . GLY A 1 108 ? 3.803 9.612 -8.794 1.00 87.12 108 GLY A N 1
ATOM 889 C CA . GLY A 1 108 ? 2.715 8.684 -8.515 1.00 87.12 108 GLY A CA 1
ATOM 890 C C . GLY A 1 108 ? 3.255 7.282 -8.246 1.00 87.12 108 GLY A C 1
ATOM 891 O O . GLY A 1 108 ? 4.450 7.077 -8.029 1.00 87.12 108 GLY A O 1
ATOM 892 N N . GLY A 1 109 ? 2.370 6.292 -8.318 1.00 92.06 109 GLY A N 1
ATOM 893 C CA . GLY A 1 109 ? 2.746 4.887 -8.207 1.00 92.06 109 GLY A CA 1
ATOM 894 C C . GLY A 1 109 ? 1.948 4.149 -7.146 1.00 92.06 109 GLY A C 1
ATOM 895 O O . GLY A 1 109 ? 0.809 4.509 -6.843 1.00 92.06 109 GLY A O 1
ATOM 896 N N . TYR A 1 110 ? 2.525 3.085 -6.595 1.00 95.19 110 TYR A N 1
ATOM 897 C CA . TYR A 1 110 ? 1.796 2.116 -5.788 1.00 95.19 110 TYR A CA 1
ATOM 898 C C . TYR A 1 110 ? 2.602 1.621 -4.592 1.00 95.19 110 TYR A C 1
ATOM 900 O O . TYR A 1 110 ? 3.768 1.282 -4.741 1.00 95.19 110 TYR A O 1
ATOM 908 N N . THR A 1 111 ? 1.951 1.431 -3.447 1.00 96.56 111 THR A N 1
ATOM 909 C CA . THR A 1 111 ? 2.476 0.579 -2.367 1.00 96.56 111 THR A CA 1
ATOM 910 C C . THR A 1 111 ? 1.653 -0.698 -2.289 1.00 96.56 111 THR A C 1
ATOM 912 O O . THR A 1 111 ? 0.421 -0.651 -2.223 1.00 96.56 111 THR A O 1
ATOM 915 N N . TYR A 1 112 ? 2.331 -1.845 -2.259 1.00 97.50 112 TYR A N 1
ATOM 916 C CA . TYR A 1 112 ? 1.719 -3.157 -2.065 1.00 97.50 112 TYR A CA 1
ATOM 917 C C . TYR A 1 112 ? 2.037 -3.693 -0.669 1.00 97.50 112 TYR A C 1
ATOM 919 O O . TYR A 1 112 ? 3.199 -3.842 -0.289 1.00 97.50 112 TYR A O 1
ATOM 927 N N . ILE A 1 113 ? 0.985 -4.012 0.082 1.00 98.06 113 ILE A N 1
ATOM 928 C CA . ILE A 1 113 ? 1.053 -4.647 1.399 1.00 98.06 113 ILE A CA 1
ATOM 929 C C . ILE A 1 113 ? 0.279 -5.959 1.316 1.00 98.06 113 ILE A C 1
ATOM 931 O O . ILE A 1 113 ? -0.888 -5.982 0.926 1.00 98.06 113 ILE A O 1
ATOM 935 N N . PHE A 1 114 ? 0.923 -7.064 1.660 1.00 97.62 114 PHE A N 1
ATOM 936 C CA . PHE A 1 114 ? 0.315 -8.389 1.633 1.00 97.62 114 PHE A CA 1
ATOM 937 C C . PHE A 1 114 ? -0.265 -8.731 2.998 1.00 97.62 114 PHE A C 1
ATOM 939 O O . PHE A 1 114 ? 0.330 -8.423 4.025 1.00 97.62 114 PHE A O 1
ATOM 946 N N . TRP A 1 115 ? -1.442 -9.348 2.989 1.00 97.00 115 TRP A N 1
ATOM 947 C CA . TRP A 1 115 ? -2.086 -9.934 4.156 1.00 97.00 115 TRP A CA 1
ATOM 948 C C . TRP A 1 115 ? -1.998 -11.451 4.037 1.00 97.00 115 TRP A C 1
ATOM 950 O O . TRP A 1 115 ? -2.577 -12.029 3.111 1.00 97.00 115 TRP A O 1
ATOM 960 N N . PHE A 1 116 ? -1.257 -12.079 4.943 1.00 96.19 116 PHE A N 1
ATOM 961 C CA . PHE A 1 116 ? -1.060 -13.524 4.968 1.00 96.19 116 PHE A CA 1
ATOM 962 C C . PHE A 1 116 ? -0.868 -14.013 6.402 1.00 96.19 116 PHE A C 1
ATOM 964 O O . PHE A 1 116 ? -0.090 -13.422 7.142 1.00 96.19 116 PHE A O 1
ATOM 971 N N . GLU A 1 117 ? -1.566 -15.084 6.795 1.00 94.75 117 GLU A N 1
ATOM 972 C CA . GLU A 1 117 ? -1.402 -15.726 8.116 1.00 94.75 117 GLU A CA 1
ATOM 973 C C . GLU A 1 117 ? -1.518 -14.738 9.292 1.00 94.75 117 GLU A C 1
ATOM 975 O O . GLU A 1 117 ? -0.822 -14.821 10.300 1.00 94.75 117 GLU A O 1
ATOM 980 N N . ASN A 1 118 ? -2.465 -13.811 9.170 1.00 94.69 118 ASN A N 1
ATOM 981 C CA . ASN A 1 118 ? -2.709 -12.723 10.110 1.00 94.69 118 ASN A CA 1
ATOM 982 C C . ASN A 1 118 ? -1.591 -11.677 10.248 1.00 94.69 118 ASN A C 1
ATOM 984 O O . ASN A 1 118 ? -1.621 -10.881 11.184 1.00 94.69 118 ASN A O 1
ATOM 988 N N . GLU A 1 119 ? -0.652 -11.620 9.306 1.00 96.50 119 GLU A N 1
ATOM 989 C CA . GLU A 1 119 ? 0.396 -10.608 9.263 1.00 96.50 119 GLU A CA 1
ATOM 990 C C . GLU A 1 119 ? 0.243 -9.693 8.039 1.00 96.50 119 GLU A C 1
ATOM 992 O O . GLU A 1 119 ? 0.004 -10.136 6.912 1.00 96.50 119 GLU A O 1
ATOM 997 N N . LEU A 1 120 ? 0.388 -8.382 8.2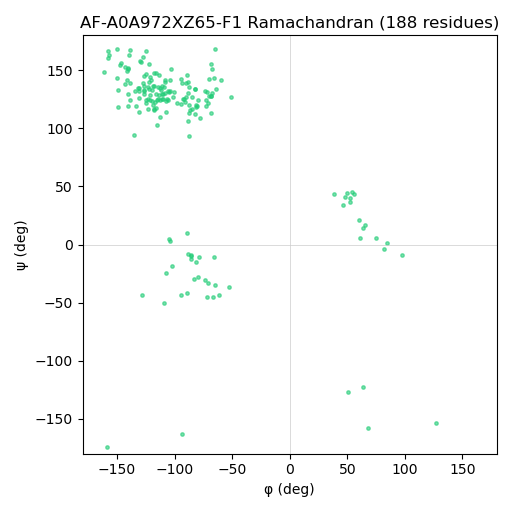65 1.00 97.62 120 LEU A N 1
ATOM 998 C CA . LEU A 1 120 ? 0.536 -7.402 7.192 1.00 97.62 120 LEU A CA 1
ATOM 999 C C . LEU A 1 120 ? 2.022 -7.211 6.868 1.00 97.62 120 LEU A C 1
ATOM 1001 O O . LEU A 1 120 ? 2.784 -6.770 7.726 1.00 97.62 120 LEU A O 1
ATOM 1005 N N . THR A 1 121 ? 2.437 -7.427 5.625 1.00 97.12 121 THR A N 1
ATOM 1006 C CA . THR A 1 121 ? 3.842 -7.292 5.206 1.00 97.12 121 THR A CA 1
ATOM 1007 C C . THR A 1 121 ? 3.957 -6.301 4.060 1.00 97.12 121 THR A C 1
ATOM 1009 O O . THR A 1 121 ? 3.285 -6.440 3.044 1.00 97.12 121 THR A O 1
ATOM 1012 N N . HIS A 1 122 ? 4.795 -5.273 4.220 1.00 96.75 122 HIS A N 1
ATOM 1013 C CA . HIS A 1 122 ? 5.142 -4.379 3.112 1.00 96.75 122 HIS A CA 1
ATOM 1014 C C . HIS A 1 122 ? 5.965 -5.156 2.086 1.00 96.75 122 HIS A C 1
ATOM 1016 O O . HIS A 1 122 ? 6.914 -5.842 2.461 1.00 96.75 122 HIS A O 1
ATOM 1022 N N . ILE A 1 123 ? 5.572 -5.072 0.818 1.00 96.19 123 ILE A N 1
ATOM 1023 C CA . ILE A 1 123 ? 6.183 -5.854 -0.257 1.00 96.19 123 ILE A CA 1
ATOM 1024 C C . ILE A 1 123 ? 7.004 -4.981 -1.189 1.00 96.19 123 ILE A C 1
ATOM 1026 O O . ILE A 1 123 ? 8.142 -5.323 -1.505 1.00 96.19 123 ILE A O 1
ATOM 1030 N N . ALA A 1 124 ? 6.420 -3.888 -1.670 1.00 95.31 124 ALA A N 1
ATOM 1031 C CA . ALA A 1 124 ? 7.083 -3.004 -2.611 1.00 95.31 124 ALA A CA 1
ATOM 1032 C C . ALA A 1 124 ? 6.407 -1.637 -2.646 1.00 95.31 124 ALA A C 1
ATOM 1034 O O . ALA A 1 124 ? 5.183 -1.540 -2.525 1.00 95.31 124 ALA A O 1
ATOM 1035 N N . ASP A 1 125 ? 7.225 -0.625 -2.906 1.00 94.31 125 ASP A N 1
ATOM 1036 C CA . ASP A 1 125 ? 6.801 0.668 -3.421 1.00 94.31 125 ASP A CA 1
ATOM 1037 C C . ASP A 1 125 ? 7.245 0.719 -4.885 1.00 94.31 125 ASP A C 1
ATOM 1039 O O . ASP A 1 125 ? 8.405 0.434 -5.182 1.00 94.31 125 ASP A O 1
ATOM 1043 N N . LEU A 1 126 ? 6.309 0.988 -5.788 1.00 94.25 126 LEU A N 1
ATOM 1044 C CA . LEU A 1 126 ? 6.526 1.094 -7.226 1.00 94.25 126 LEU A CA 1
ATOM 1045 C C . LEU A 1 126 ? 6.279 2.538 -7.634 1.00 94.25 126 LEU A C 1
ATOM 1047 O O . LEU A 1 126 ? 5.213 3.067 -7.317 1.00 94.25 126 LEU A O 1
ATOM 1051 N N . SER A 1 127 ? 7.210 3.150 -8.352 1.00 91.81 127 SER A N 1
ATOM 1052 C CA . SER A 1 127 ? 7.132 4.575 -8.679 1.00 91.81 127 SER A CA 1
ATOM 1053 C C . SER A 1 127 ? 6.699 4.830 -10.120 1.00 91.81 127 SER A C 1
ATOM 1055 O O . SER A 1 127 ? 6.937 4.035 -11.037 1.00 91.81 127 SER A O 1
ATOM 1057 N N . GLN A 1 128 ? 6.046 5.971 -10.326 1.00 89.81 128 GLN A N 1
ATOM 1058 C CA . GLN A 1 128 ? 5.715 6.494 -11.648 1.00 89.81 128 GLN A CA 1
ATOM 1059 C C . GLN A 1 128 ? 6.075 7.973 -11.705 1.00 89.81 128 GLN A C 1
ATOM 1061 O O . GLN A 1 128 ? 5.537 8.777 -10.945 1.00 89.81 128 GLN A O 1
ATOM 1066 N N . ILE A 1 129 ? 6.980 8.330 -12.612 1.00 87.50 129 ILE A N 1
ATOM 1067 C CA . ILE A 1 129 ? 7.464 9.698 -12.790 1.00 87.50 129 ILE A CA 1
ATOM 1068 C C . ILE A 1 129 ? 7.390 10.062 -14.267 1.00 87.50 129 ILE A C 1
ATOM 1070 O O . ILE A 1 129 ? 7.809 9.298 -15.136 1.00 87.50 129 ILE A O 1
ATOM 1074 N N . VAL A 1 130 ? 6.881 11.261 -14.539 1.00 81.19 130 VAL A N 1
ATOM 1075 C CA . VAL A 1 130 ? 6.883 11.878 -15.866 1.00 81.19 130 VAL A CA 1
ATOM 1076 C C . VAL A 1 130 ? 7.410 13.302 -15.722 1.00 81.19 130 VAL A C 1
ATOM 1078 O O . VAL A 1 130 ? 6.763 14.139 -15.087 1.00 81.19 130 VAL A O 1
ATOM 1081 N N . ASP A 1 131 ? 8.576 13.567 -16.309 1.00 82.25 131 ASP A N 1
ATOM 1082 C CA . ASP A 1 131 ? 9.232 14.873 -16.320 1.00 82.25 131 ASP A CA 1
ATOM 1083 C C . ASP A 1 131 ? 9.318 15.432 -17.747 1.00 82.25 131 ASP A C 1
ATOM 1085 O O . ASP A 1 131 ? 10.146 15.004 -18.554 1.00 82.25 131 ASP A O 1
ATOM 1089 N N . ALA A 1 132 ? 8.417 16.381 -18.029 1.00 68.12 132 ALA A N 1
ATOM 1090 C CA . ALA A 1 132 ? 8.460 17.342 -19.137 1.00 68.12 132 ALA A CA 1
ATOM 1091 C C . ALA A 1 132 ? 8.996 16.813 -20.488 1.00 68.12 132 ALA A C 1
ATOM 1093 O O . ALA A 1 132 ? 9.777 17.490 -21.147 1.00 68.12 132 ALA A O 1
ATOM 1094 N N . ASP A 1 133 ? 8.570 15.614 -20.899 1.00 71.56 133 ASP A N 1
ATOM 1095 C CA . ASP A 1 133 ? 8.968 14.916 -22.136 1.00 71.56 133 ASP A CA 1
ATOM 1096 C C . ASP A 1 133 ? 10.472 14.571 -22.273 1.00 71.56 133 ASP A C 1
ATOM 1098 O O . ASP A 1 133 ? 10.884 14.037 -23.305 1.00 71.56 133 ASP A O 1
ATOM 1102 N N . ILE A 1 134 ? 11.293 14.805 -21.242 1.00 84.06 134 ILE A N 1
ATOM 1103 C CA . ILE A 1 134 ? 12.737 14.498 -21.235 1.00 84.06 134 ILE A CA 1
ATOM 1104 C C . ILE A 1 134 ? 12.995 13.128 -20.615 1.00 84.06 134 ILE A C 1
ATOM 1106 O O . ILE A 1 134 ? 13.796 12.345 -21.128 1.00 84.06 134 ILE A O 1
ATOM 1110 N N . TYR A 1 135 ? 12.320 12.834 -19.506 1.00 87.25 135 TYR A N 1
ATOM 1111 C CA . TYR A 1 135 ? 12.493 11.590 -18.773 1.00 87.25 135 TYR A CA 1
ATOM 1112 C C . TYR A 1 135 ? 11.161 11.105 -18.225 1.00 87.25 135 TYR A C 1
ATOM 1114 O O . TYR A 1 135 ? 10.363 11.870 -17.687 1.00 87.25 135 TYR A O 1
ATOM 1122 N N . SER A 1 136 ? 10.918 9.808 -18.326 1.00 89.56 136 SER A N 1
ATOM 1123 C CA . SER A 1 136 ? 9.854 9.176 -17.560 1.00 89.56 136 SER A CA 1
ATOM 1124 C C . SER A 1 136 ? 10.227 7.755 -17.200 1.00 89.56 136 SER A C 1
ATOM 1126 O O . SER A 1 136 ? 11.000 7.095 -17.900 1.00 89.56 136 SER A O 1
ATOM 1128 N N . PHE A 1 137 ? 9.645 7.260 -16.118 1.00 91.69 137 PHE A N 1
ATOM 1129 C CA . PHE A 1 137 ? 9.581 5.833 -15.888 1.00 91.69 137 PHE A CA 1
ATOM 1130 C C . PHE A 1 137 ? 8.303 5.445 -15.160 1.00 91.69 137 PHE A C 1
ATOM 1132 O O . PHE A 1 137 ? 7.683 6.243 -14.461 1.00 91.69 137 PHE A O 1
ATOM 1139 N N . SER A 1 138 ? 7.914 4.191 -15.337 1.00 93.00 138 SER A N 1
ATOM 1140 C CA . SER A 1 138 ? 6.783 3.592 -14.645 1.00 93.00 138 SER A CA 1
ATOM 1141 C C . SER A 1 138 ? 7.122 2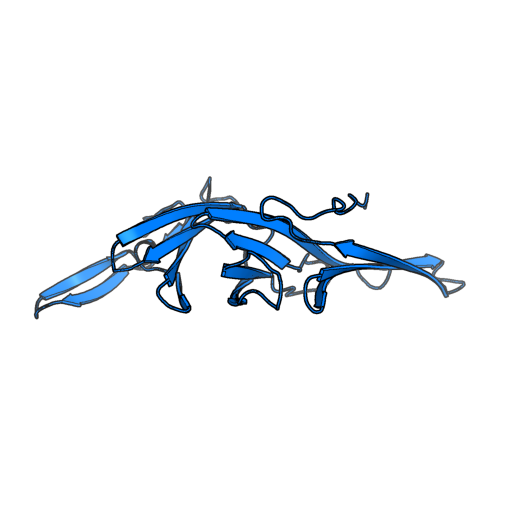.181 -14.212 1.00 93.00 138 SER A C 1
ATOM 1143 O O . SER A 1 138 ? 7.752 1.425 -14.957 1.00 93.00 138 SER A O 1
ATOM 1145 N N . GLU A 1 139 ? 6.698 1.844 -13.002 1.00 95.44 139 GLU A N 1
ATOM 1146 C CA . GLU A 1 139 ? 6.806 0.517 -12.423 1.00 95.44 139 GLU A CA 1
ATOM 1147 C C . GLU A 1 139 ? 5.415 -0.043 -12.128 1.00 95.44 139 GLU A C 1
ATOM 1149 O O . GLU A 1 139 ? 4.530 0.646 -11.610 1.00 95.44 139 GLU A O 1
ATOM 1154 N N . GLU A 1 140 ? 5.215 -1.316 -12.456 1.00 95.75 140 GLU A N 1
ATOM 1155 C CA . GLU A 1 140 ? 3.944 -1.995 -12.233 1.00 95.75 140 GLU A CA 1
ATOM 1156 C C . GLU A 1 140 ? 4.115 -3.456 -11.820 1.00 95.75 140 GLU A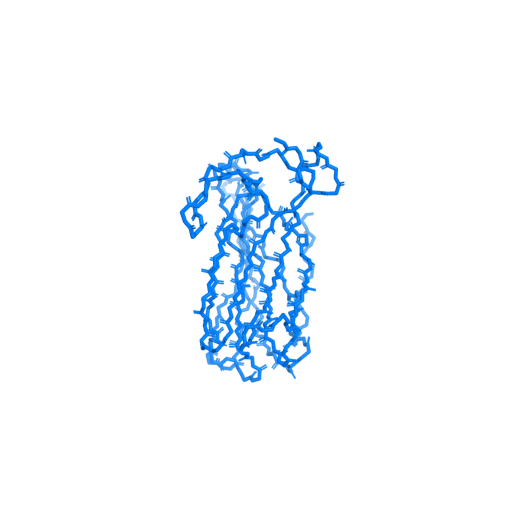 C 1
ATOM 1158 O O . GLU A 1 140 ? 5.069 -4.141 -12.198 1.00 95.75 140 GLU A O 1
ATOM 1163 N N . PHE A 1 141 ? 3.119 -3.944 -11.081 1.00 97.56 141 PHE A N 1
ATOM 1164 C CA . PHE A 1 141 ? 2.867 -5.364 -10.900 1.00 97.56 141 PHE A CA 1
ATOM 1165 C C . PHE A 1 141 ? 1.657 -5.783 -11.715 1.00 97.56 141 PHE A C 1
ATOM 1167 O O . PHE A 1 141 ? 0.577 -5.199 -11.612 1.00 97.56 141 PHE A O 1
ATOM 1174 N N . LYS A 1 142 ? 1.821 -6.880 -12.447 1.00 97.31 142 LYS A N 1
ATOM 1175 C CA . LYS A 1 142 ? 0.733 -7.600 -13.090 1.00 97.31 142 LYS A CA 1
ATOM 1176 C C . LYS A 1 142 ? 0.647 -9.008 -12.523 1.00 97.31 142 LYS A C 1
ATOM 1178 O O . LYS A 1 142 ? 1.560 -9.810 -12.697 1.00 97.31 142 LYS A O 1
ATOM 1183 N N . PHE A 1 143 ? -0.465 -9.319 -11.873 1.00 96.69 143 PHE A N 1
ATOM 1184 C CA . PHE A 1 143 ? -0.725 -10.649 -11.327 1.00 96.69 143 PHE A CA 1
ATOM 1185 C C . PHE A 1 143 ? -1.195 -11.593 -12.444 1.00 96.69 143 PHE A C 1
ATOM 1187 O O . PHE A 1 143 ? -2.141 -11.282 -13.173 1.00 96.69 143 PHE A O 1
ATOM 1194 N N . ILE A 1 144 ? -0.503 -12.721 -12.623 1.00 95.50 144 ILE A N 1
ATOM 1195 C CA . ILE A 1 144 ? -0.740 -13.696 -13.696 1.00 95.50 144 ILE A CA 1
ATOM 1196 C C . ILE A 1 144 ? -0.717 -15.100 -13.088 1.00 95.50 144 ILE A C 1
ATOM 1198 O O . ILE A 1 144 ? 0.337 -15.721 -12.962 1.00 95.50 144 ILE A O 1
ATOM 1202 N N . GLY A 1 145 ? -1.895 -15.610 -12.727 1.00 93.88 145 GLY A N 1
ATOM 1203 C CA . GLY A 1 145 ? -2.009 -16.906 -12.062 1.00 93.88 145 GLY A CA 1
ATOM 1204 C C . GLY A 1 145 ? -1.324 -16.880 -10.698 1.00 93.88 145 GLY A C 1
ATOM 1205 O O . GLY A 1 145 ? -1.660 -16.051 -9.861 1.00 93.88 145 GLY A O 1
ATOM 1206 N N . ASP A 1 146 ? -0.358 -17.769 -10.493 1.00 95.38 146 ASP A N 1
ATOM 1207 C CA . ASP A 1 146 ? 0.426 -17.894 -9.262 1.00 95.38 146 ASP A CA 1
ATOM 1208 C C . ASP A 1 146 ? 1.697 -17.024 -9.242 1.00 95.38 146 ASP A C 1
ATOM 1210 O O . ASP A 1 146 ? 2.530 -17.162 -8.343 1.00 95.38 146 ASP A O 1
ATOM 1214 N N . LYS A 1 147 ? 1.854 -16.119 -10.216 1.00 96.69 147 LYS A N 1
ATOM 1215 C CA . LYS A 1 147 ? 3.044 -15.277 -10.374 1.00 96.69 147 LYS A CA 1
ATOM 1216 C C . LYS A 1 147 ? 2.706 -13.799 -10.478 1.00 96.69 147 LYS A C 1
ATOM 1218 O O . LYS A 1 147 ? 1.594 -13.406 -10.834 1.00 96.69 147 LYS A O 1
ATOM 1223 N N . ILE A 1 148 ? 3.714 -12.971 -10.234 1.00 97.88 148 ILE A N 1
ATOM 1224 C CA . ILE A 1 148 ? 3.663 -11.525 -10.428 1.00 97.88 148 ILE A CA 1
ATOM 1225 C C . ILE A 1 148 ? 4.684 -11.166 -11.498 1.00 97.88 148 ILE A C 1
ATOM 1227 O O . ILE A 1 148 ? 5.868 -11.443 -11.344 1.00 97.88 148 ILE A O 1
ATOM 1231 N N . LYS A 1 149 ? 4.257 -10.527 -12.582 1.00 97.88 149 LYS A N 1
ATOM 1232 C CA . LYS A 1 149 ? 5.180 -9.871 -13.503 1.00 97.88 149 LYS A CA 1
ATOM 1233 C C . LYS A 1 149 ? 5.418 -8.448 -13.006 1.00 97.88 149 LYS A C 1
ATOM 1235 O O . LYS A 1 149 ? 4.496 -7.636 -13.032 1.00 97.88 149 LYS A O 1
ATOM 1240 N N . PHE A 1 150 ? 6.635 -8.161 -12.567 1.00 97.94 150 PHE A N 1
ATOM 1241 C CA . PHE A 1 150 ? 7.117 -6.796 -12.407 1.00 97.94 150 PHE A CA 1
ATOM 1242 C C . PHE A 1 150 ? 7.604 -6.276 -13.756 1.00 97.94 150 PHE A C 1
ATOM 1244 O O . PHE A 1 150 ? 8.352 -6.974 -14.448 1.00 97.94 150 PHE A O 1
ATOM 1251 N N . THR A 1 151 ? 7.210 -5.056 -14.106 1.00 97.25 151 THR A N 1
ATOM 1252 C CA . THR A 1 151 ? 7.706 -4.358 -15.293 1.00 97.25 151 THR A CA 1
ATOM 1253 C C . THR A 1 151 ? 8.129 -2.952 -14.895 1.00 97.25 151 THR A C 1
ATOM 1255 O O . THR A 1 151 ? 7.355 -2.243 -14.255 1.00 97.25 151 THR A O 1
ATOM 1258 N N . ARG A 1 152 ? 9.325 -2.540 -15.317 1.00 95.62 152 ARG A N 1
ATOM 1259 C CA . ARG A 1 152 ? 9.756 -1.142 -15.350 1.00 95.62 152 ARG A CA 1
ATOM 1260 C C . ARG A 1 152 ? 9.956 -0.720 -16.796 1.00 95.62 152 ARG A C 1
ATOM 1262 O O . ARG A 1 152 ? 10.733 -1.355 -17.509 1.00 95.62 152 ARG A O 1
ATOM 1269 N N . VAL A 1 153 ? 9.301 0.357 -17.210 1.00 95.00 153 VAL A N 1
ATOM 1270 C CA . VAL A 1 153 ? 9.524 1.002 -18.510 1.00 95.00 153 VAL A CA 1
ATOM 1271 C C . VAL A 1 153 ? 10.072 2.393 -18.253 1.00 95.00 153 VAL A C 1
ATOM 1273 O O . VAL A 1 153 ? 9.438 3.159 -17.535 1.00 95.00 153 VAL A O 1
ATOM 1276 N N . SER A 1 154 ? 11.228 2.719 -18.825 1.00 93.81 154 SER A N 1
ATOM 1277 C CA . SER A 1 154 ? 11.819 4.058 -18.769 1.00 93.81 154 SER A CA 1
ATOM 1278 C C . SER A 1 154 ? 12.029 4.624 -20.166 1.00 93.81 154 SER A C 1
ATOM 1280 O O . SER A 1 154 ? 12.437 3.895 -21.073 1.00 93.81 154 SER A O 1
ATOM 1282 N N . TYR A 1 155 ? 11.839 5.926 -20.304 1.00 91.38 155 TYR A N 1
ATOM 1283 C CA . TYR A 1 155 ? 12.052 6.699 -21.518 1.00 91.38 155 TYR A CA 1
ATOM 1284 C C . TYR A 1 155 ? 12.974 7.881 -21.212 1.00 91.38 155 TYR A C 1
ATOM 1286 O O . TYR A 1 155 ? 12.801 8.545 -20.191 1.00 91.38 155 TYR A O 1
ATOM 1294 N N . VAL A 1 156 ? 13.936 8.137 -22.096 1.00 92.50 156 VAL A N 1
ATOM 1295 C CA . VAL A 1 156 ? 14.850 9.283 -22.045 1.00 92.50 156 VAL A CA 1
ATOM 1296 C C . VAL A 1 156 ? 14.944 9.897 -23.441 1.00 92.50 156 VAL A C 1
ATOM 1298 O O . VAL A 1 156 ? 15.197 9.177 -24.409 1.00 92.50 156 VAL A O 1
ATOM 1301 N N . LEU A 1 157 ? 14.811 11.216 -23.540 1.00 90.31 157 LEU A N 1
ATOM 1302 C CA . LEU A 1 157 ? 15.216 11.988 -24.711 1.00 90.31 157 LEU A CA 1
ATOM 1303 C C . LEU A 1 157 ? 16.687 12.395 -24.539 1.00 90.31 157 LEU A C 1
ATOM 1305 O O . LEU A 1 157 ? 17.009 13.240 -23.708 1.00 90.31 157 LEU A O 1
ATOM 1309 N N . GLU A 1 158 ? 17.597 11.762 -25.282 1.00 89.44 158 GLU A N 1
ATOM 1310 C CA . GLU A 1 158 ? 19.043 12.010 -25.156 1.00 89.44 158 GLU A CA 1
ATOM 1311 C C . GLU A 1 158 ? 19.508 13.240 -25.949 1.00 89.44 158 GLU A C 1
ATOM 1313 O O . GLU A 1 158 ? 20.480 13.889 -25.565 1.00 89.44 158 GLU A O 1
ATOM 1318 N N . ASP A 1 159 ? 18.832 13.558 -27.057 1.00 86.12 159 ASP A N 1
ATOM 1319 C CA . ASP A 1 159 ? 19.140 14.715 -27.901 1.00 86.12 159 ASP A CA 1
ATOM 1320 C C . ASP A 1 159 ? 17.869 15.255 -28.574 1.00 86.12 159 ASP A C 1
ATOM 1322 O O . ASP A 1 159 ? 17.230 14.565 -29.371 1.00 86.12 159 ASP A O 1
ATOM 1326 N N . GLU A 1 160 ? 17.517 16.505 -28.270 1.00 84.12 160 GLU A N 1
ATOM 1327 C CA . GLU A 1 160 ? 16.342 17.188 -28.818 1.00 84.12 160 GLU A CA 1
ATOM 1328 C C . GLU A 1 160 ? 16.491 17.544 -30.305 1.00 84.12 160 GLU A C 1
ATOM 1330 O O . GLU A 1 160 ? 15.500 17.528 -31.042 1.00 84.12 160 GLU A O 1
ATOM 1335 N N . GLU A 1 161 ? 17.708 17.851 -30.775 1.00 86.94 161 GLU A N 1
ATOM 1336 C CA . GLU A 1 161 ? 17.934 18.280 -32.161 1.00 86.94 161 GLU A CA 1
ATOM 1337 C C . GLU A 1 161 ? 17.775 17.109 -33.130 1.00 86.94 161 GLU A C 1
ATOM 1339 O O . GLU A 1 161 ? 17.108 17.226 -34.164 1.00 86.94 161 GLU A O 1
ATOM 1344 N N . SER A 1 162 ? 18.367 15.962 -32.785 1.00 87.69 162 SER A N 1
ATOM 1345 C CA . SER A 1 162 ? 18.233 14.733 -33.571 1.00 87.69 162 SER A CA 1
ATOM 1346 C C . SER A 1 162 ? 16.987 13.915 -33.224 1.00 87.69 162 SER A C 1
ATOM 1348 O O . SER A 1 162 ? 16.661 12.984 -33.967 1.00 87.69 162 SER A O 1
ATOM 1350 N N . LYS A 1 163 ? 16.274 14.276 -32.146 1.00 85.94 163 LYS A N 1
ATOM 1351 C CA . LYS A 1 163 ? 15.181 13.493 -31.546 1.00 85.94 163 LYS A CA 1
ATOM 1352 C C . LYS A 1 163 ? 15.613 12.065 -31.221 1.00 85.94 163 LYS A C 1
ATOM 1354 O O . LYS A 1 163 ? 14.929 11.097 -31.558 1.00 85.94 163 LYS A O 1
ATOM 1359 N N . HIS A 1 164 ? 16.796 11.924 -30.630 1.00 89.06 164 HIS A N 1
ATOM 1360 C CA . HIS A 1 164 ? 17.284 10.620 -30.211 1.00 89.06 164 HIS A CA 1
ATOM 1361 C C . HIS A 1 164 ? 16.598 10.206 -28.907 1.00 89.06 164 HIS A C 1
ATOM 1363 O O . HIS A 1 164 ? 16.866 10.761 -27.844 1.00 89.06 164 HIS A O 1
ATOM 1369 N N . GLU A 1 165 ? 15.711 9.220 -29.005 1.00 91.62 165 GLU A N 1
ATOM 1370 C CA . GLU A 1 165 ? 14.893 8.715 -27.904 1.00 91.62 165 GLU A CA 1
ATOM 1371 C C . GLU A 1 165 ? 15.322 7.293 -27.523 1.00 91.62 165 GLU A C 1
ATOM 1373 O O . GLU A 1 165 ? 15.469 6.416 -28.381 1.00 91.62 165 GLU A O 1
ATOM 1378 N N . VAL A 1 166 ? 15.483 7.039 -26.225 1.00 92.69 166 VAL A N 1
ATOM 1379 C CA . VAL A 1 166 ? 15.859 5.733 -25.679 1.00 92.69 166 VAL A CA 1
ATOM 1380 C C . VAL A 1 166 ? 14.760 5.229 -24.757 1.00 92.69 166 VAL A C 1
ATOM 1382 O O . VAL A 1 166 ? 14.462 5.828 -23.729 1.00 92.69 166 VAL A O 1
ATOM 1385 N N . THR A 1 167 ? 14.193 4.070 -25.097 1.00 93.81 167 THR A N 1
ATOM 1386 C CA . THR A 1 167 ? 13.271 3.329 -24.226 1.00 93.81 167 THR A CA 1
ATOM 1387 C C . THR A 1 167 ? 13.946 2.065 -23.708 1.00 93.81 167 THR A C 1
ATOM 1389 O O . THR A 1 167 ? 14.580 1.332 -24.471 1.00 93.81 167 THR A O 1
ATOM 1392 N N . ARG A 1 168 ? 13.802 1.787 -22.412 1.00 94.81 168 ARG A N 1
ATOM 1393 C CA . ARG A 1 168 ? 14.276 0.551 -21.777 1.00 94.81 168 ARG A CA 1
ATOM 1394 C C . ARG A 1 168 ? 13.129 -0.103 -21.023 1.00 94.81 168 ARG A C 1
ATOM 1396 O O . ARG A 1 168 ? 12.445 0.552 -20.246 1.00 94.81 168 ARG A O 1
ATOM 1403 N N . GLU A 1 169 ? 12.958 -1.402 -21.236 1.00 96.00 169 GLU A N 1
ATOM 1404 C CA . GLU A 1 169 ? 12.023 -2.234 -20.482 1.00 96.00 169 GLU A CA 1
ATOM 1405 C C . GLU A 1 169 ? 12.808 -3.285 -19.697 1.00 96.00 169 GLU A C 1
ATOM 1407 O O . GLU A 1 169 ? 13.640 -4.005 -20.255 1.00 96.00 169 GLU A O 1
ATOM 1412 N N . VAL A 1 170 ? 12.523 -3.387 -18.401 1.00 95.75 170 VAL A N 1
ATOM 1413 C CA . VAL A 1 170 ? 13.012 -4.456 -17.532 1.00 95.75 170 VAL A CA 1
ATOM 1414 C C . VAL A 1 170 ? 11.806 -5.196 -16.980 1.00 95.75 170 VAL A C 1
ATOM 1416 O O . VAL A 1 170 ? 10.935 -4.601 -16.357 1.00 95.75 170 VAL A O 1
ATOM 1419 N N . SER A 1 171 ? 11.758 -6.505 -17.209 1.00 96.06 171 SER A N 1
ATOM 1420 C CA . SER A 1 171 ? 10.680 -7.372 -16.741 1.00 96.06 171 SER A CA 1
ATOM 1421 C C . SER A 1 171 ? 11.245 -8.487 -15.867 1.00 96.06 171 SER A C 1
ATOM 1423 O O . SER A 1 171 ? 12.211 -9.144 -16.260 1.00 96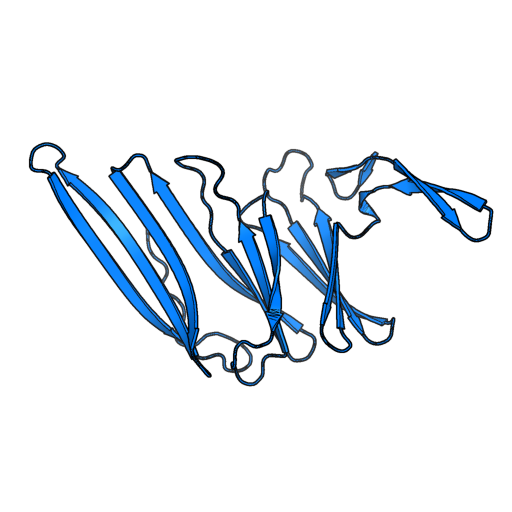.06 171 SER A O 1
ATOM 1425 N N . LEU A 1 172 ? 10.616 -8.737 -14.718 1.00 96.88 172 LEU A N 1
ATOM 1426 C CA . LEU A 1 172 ? 10.914 -9.875 -13.849 1.00 96.88 172 LEU A CA 1
ATOM 1427 C C . LEU A 1 172 ? 9.637 -10.647 -13.537 1.00 96.88 172 LEU A C 1
ATOM 1429 O O . LEU A 1 172 ? 8.589 -10.067 -13.270 1.00 96.88 172 LEU A O 1
ATOM 1433 N N . GLU A 1 173 ? 9.738 -11.969 -13.550 1.00 97.94 173 GLU A N 1
ATOM 1434 C CA . GLU A 1 173 ? 8.693 -12.845 -13.037 1.00 97.94 173 GLU A CA 1
ATOM 1435 C C . GLU A 1 173 ? 9.028 -13.192 -11.586 1.00 97.94 173 GLU A C 1
ATOM 1437 O O . GLU A 1 173 ? 10.104 -13.719 -11.307 1.00 97.94 173 GLU A O 1
ATOM 1442 N N . LEU A 1 174 ? 8.121 -12.855 -10.678 1.00 97.56 174 LEU A N 1
ATOM 1443 C CA . LEU A 1 174 ? 8.260 -13.002 -9.239 1.00 97.56 174 LEU A CA 1
ATOM 1444 C C . LEU A 1 174 ? 7.261 -14.038 -8.727 1.00 97.56 174 LEU A C 1
ATOM 1446 O O . LEU A 1 174 ? 6.122 -14.121 -9.196 1.00 97.56 174 LEU A O 1
ATOM 1450 N N . THR A 1 175 ? 7.672 -14.780 -7.710 1.00 96.38 175 THR A N 1
ATOM 1451 C CA . THR A 1 175 ? 6.813 -15.697 -6.959 1.00 96.38 175 THR A CA 1
ATOM 1452 C C . THR A 1 175 ? 6.779 -15.295 -5.494 1.00 96.38 175 THR A C 1
ATOM 1454 O O . THR A 1 175 ? 7.811 -14.923 -4.936 1.00 96.38 175 THR A O 1
ATOM 1457 N N . TRP A 1 176 ? 5.605 -15.407 -4.878 1.00 95.75 176 TRP A N 1
ATOM 1458 C CA . TRP A 1 176 ? 5.418 -15.261 -3.437 1.00 95.75 176 TRP A CA 1
ATOM 1459 C C . TRP A 1 176 ? 5.573 -16.620 -2.749 1.00 95.75 176 TRP A C 1
ATOM 1461 O O . TRP A 1 176 ? 4.913 -17.587 -3.135 1.00 95.75 176 TRP A O 1
ATOM 1471 N N . ASP A 1 177 ? 6.438 -16.701 -1.739 1.00 91.94 177 ASP A N 1
ATOM 1472 C CA . ASP A 1 177 ? 6.710 -17.938 -0.991 1.00 91.94 177 ASP A CA 1
ATOM 1473 C C . ASP A 1 177 ? 6.076 -17.977 0.413 1.00 91.94 177 ASP A C 1
ATOM 1475 O O . ASP A 1 177 ? 6.264 -18.951 1.147 1.00 91.94 177 ASP A O 1
ATOM 1479 N N . GLY A 1 178 ? 5.285 -16.963 0.774 1.00 91.19 178 GLY A N 1
ATOM 1480 C CA . GLY A 1 178 ? 4.726 -16.784 2.118 1.00 91.19 178 GLY A CA 1
ATOM 1481 C C . GLY A 1 178 ? 5.523 -15.823 3.002 1.00 91.19 178 GLY A C 1
ATOM 1482 O O . GLY A 1 178 ? 5.035 -15.461 4.066 1.00 91.19 178 GLY A O 1
ATOM 1483 N N . GLU A 1 179 ? 6.712 -15.397 2.577 1.00 91.19 179 GLU A N 1
ATOM 1484 C CA . GLU A 1 179 ? 7.560 -14.466 3.329 1.00 91.19 179 GLU A CA 1
ATOM 1485 C C . GLU A 1 179 ? 8.000 -13.280 2.464 1.00 91.19 179 GLU A C 1
ATOM 1487 O O . GLU A 1 179 ? 7.946 -12.128 2.902 1.00 91.19 179 GLU A O 1
ATOM 1492 N N . LYS A 1 180 ? 8.406 -13.543 1.216 1.00 93.25 180 LYS A N 1
ATOM 1493 C CA . LYS A 1 180 ? 8.920 -12.521 0.300 1.00 93.25 180 LYS A CA 1
ATOM 1494 C C . LYS A 1 180 ? 8.642 -12.837 -1.165 1.00 93.25 180 LYS A C 1
ATOM 1496 O O . LYS A 1 180 ? 8.266 -13.944 -1.550 1.00 93.25 180 LYS A O 1
ATOM 1501 N N . LEU A 1 181 ? 8.867 -11.832 -2.006 1.00 95.88 181 LEU A N 1
ATOM 1502 C CA . LEU A 1 181 ? 8.951 -12.026 -3.448 1.00 95.88 181 LEU A CA 1
ATOM 1503 C C . LEU A 1 181 ? 10.349 -12.510 -3.832 1.00 95.88 181 LEU A C 1
ATOM 1505 O O . LEU A 1 181 ? 11.355 -11.968 -3.374 1.00 95.88 181 LEU A O 1
ATOM 1509 N N . THR A 1 182 ? 10.392 -13.530 -4.686 1.00 94.88 182 THR A N 1
ATOM 1510 C CA . THR A 1 182 ? 11.629 -14.065 -5.259 1.00 94.88 182 THR A CA 1
ATOM 1511 C C . THR A 1 182 ? 11.519 -14.096 -6.787 1.00 94.88 182 THR A C 1
ATOM 1513 O O . THR A 1 182 ? 10.512 -14.599 -7.290 1.00 94.88 182 THR A O 1
ATOM 1516 N N . PRO A 1 183 ? 12.535 -13.626 -7.537 1.00 95.25 183 PRO A N 1
ATOM 1517 C CA . PRO A 1 183 ? 13.737 -12.925 -7.064 1.00 95.25 183 PRO A CA 1
ATOM 1518 C C . PRO A 1 183 ? 13.421 -11.558 -6.431 1.00 95.25 183 PRO A C 1
ATOM 1520 O O . PRO A 1 183 ? 12.310 -11.055 -6.549 1.00 95.25 183 PRO A O 1
ATOM 1523 N N . GLU A 1 184 ? 14.396 -10.954 -5.751 1.00 92.88 184 GLU A N 1
ATOM 1524 C CA . GLU A 1 184 ? 14.248 -9.580 -5.255 1.00 92.88 184 GLU A CA 1
ATOM 1525 C C . GLU A 1 184 ? 14.149 -8.592 -6.425 1.00 92.88 184 GLU A C 1
ATOM 1527 O O . GLU A 1 184 ? 14.820 -8.746 -7.451 1.00 92.88 184 GLU A O 1
ATOM 1532 N N . ILE A 1 185 ? 13.314 -7.564 -6.262 1.00 92.31 185 ILE A N 1
ATOM 1533 C CA . ILE A 1 185 ? 13.152 -6.512 -7.266 1.00 92.31 185 ILE A CA 1
ATOM 1534 C C . ILE A 1 185 ? 14.449 -5.693 -7.318 1.00 92.31 185 ILE A C 1
ATOM 1536 O O . ILE A 1 185 ? 14.927 -5.246 -6.269 1.00 92.31 185 ILE A O 1
ATOM 1540 N N . PRO A 1 186 ? 15.049 -5.492 -8.506 1.00 87.88 186 PRO A N 1
ATOM 1541 C CA . PRO A 1 186 ? 16.262 -4.700 -8.632 1.00 87.88 186 PRO A CA 1
ATOM 1542 C C . PRO A 1 186 ? 16.038 -3.268 -8.152 1.00 87.88 186 PRO A C 1
ATOM 1544 O O . PRO A 1 186 ? 15.011 -2.661 -8.439 1.00 87.88 186 PRO A O 1
ATOM 1547 N N . LYS A 1 187 ? 17.042 -2.696 -7.486 1.00 85.25 187 LYS A N 1
ATOM 1548 C CA . LYS A 1 187 ? 17.080 -1.251 -7.256 1.00 85.25 187 LYS A CA 1
ATOM 1549 C C . LYS A 1 187 ? 17.611 -0.577 -8.509 1.00 85.25 187 LYS A C 1
ATOM 1551 O O . LYS A 1 187 ? 18.740 -0.849 -8.920 1.00 85.25 187 LYS A O 1
ATOM 1556 N N . PHE A 1 188 ? 16.809 0.294 -9.098 1.00 80.50 188 PHE A N 1
ATOM 1557 C CA . PHE A 1 188 ? 17.241 1.140 -10.199 1.00 80.50 188 PHE A CA 1
ATOM 1558 C C . PHE A 1 188 ? 17.832 2.422 -9.613 1.00 80.50 188 PHE A C 1
ATOM 1560 O O . PHE A 1 188 ? 17.260 3.016 -8.704 1.00 80.50 188 PHE A O 1
ATOM 1567 N N . SER A 1 189 ? 19.023 2.798 -10.071 1.00 62.22 189 SER A N 1
ATOM 1568 C CA . SER A 1 189 ? 19.575 4.122 -9.800 1.00 62.22 189 SER A CA 1
ATOM 1569 C C . SER A 1 189 ? 18.974 5.089 -10.813 1.00 62.22 189 SER A C 1
ATOM 1571 O O . SER A 1 189 ? 19.264 4.945 -12.004 1.00 62.22 189 SER A O 1
ATOM 1573 N N . ASP A 1 190 ? 18.138 6.005 -10.336 1.00 57.19 190 ASP A N 1
ATOM 1574 C CA . ASP A 1 190 ? 17.732 7.202 -11.076 1.00 57.19 190 ASP A CA 1
ATOM 1575 C C . ASP A 1 190 ? 18.856 8.250 -11.077 1.00 57.19 190 ASP A C 1
ATOM 1577 O O . ASP A 1 190 ? 19.548 8.386 -10.034 1.00 57.19 190 ASP A O 1
#

Foldseek 3Di:
DQDLLEDFDWDWDDDPRDIDIDTPQVAFPDWDDDDQKIKGWGWHDPHNPDQWIKIWIWIDGPNDTLDIDIDTDPHDAWDWDWPACLQAPQFGIKIKTWADPPDAFRKTFIWIWTQGPSDTHTADTWIWHHHPVAKTKGWDWDRDRNKIKIKMWIKGQPDPVVSDIDIDIDIDIWGDPNPYTPPDDDDDDD

Mean predicted aligned error: 5.12 Å

pLDDT: mean 91.92, std 8.66, range [52.81, 98.19]

Radius of gyration: 20.01 Å; Cα contacts (8 Å, |Δi|>4): 427; chains: 1; bounding box: 50×39×57 Å